Protein 4KL0 (pdb70)

Organism: Xanthomonas oryzae pv. oryzae (strain KACC10331 / KXO85) (NCBI:txid291331)

Foldseek 3Di:
DADVVLVVLVVVLLVLADPAAFEEEEEEAPALFLQVLLQLLLVLLCVVSGNHQDAEYEYDFAPLVLLLQRQQLVQLSCVLLVVNRYAYEYADDADADPVSNVSSSRGHPLSNVSGHDSVSHHHPQCPVVLVCLVPDPAAHEYEYEAAQRRVLVSCVVNVVSNLPRHAAYFYAFAWDPDDLTAGDCPTHRCVSHVVSRRSNSVSCQVSLHAYEYEYQQQQQLQFAALVLLCLLPVVPRSSSVSSSVRNLVVLQVVVVCQVVVNPPPDHPVNSCVRFQVDHSVVVSVRGGGHGNRRNVSVLCRGVSSVVVFFDWDWDDPVPGRTYTYHHNVGRPPSVSVNSNSSSSSNVSRD

Solvent-accessible surface area: 14792 Å² total; per-residue (Å²): 160,37,61,114,81,10,29,48,6,7,151,59,0,88,144,82,117,58,183,102,62,40,27,2,0,3,2,0,1,0,0,24,34,10,9,0,0,0,0,0,0,0,2,38,12,0,49,68,9,20,4,1,112,6,10,3,0,3,0,1,0,1,84,34,92,32,5,13,33,0,0,12,0,0,25,0,0,0,68,89,3,71,8,88,128,4,60,1,1,60,2,87,101,18,89,62,83,102,112,43,46,207,74,8,58,98,46,32,88,52,0,39,90,15,96,16,66,89,150,40,13,75,91,77,10,10,114,19,1,5,114,72,0,60,105,12,116,108,110,0,3,1,3,0,1,0,1,0,9,3,0,15,13,0,2,81,95,2,12,91,49,0,126,116,60,4,37,27,0,2,0,21,4,8,27,32,102,62,125,88,4,58,1,20,66,186,22,88,7,0,39,3,10,33,120,12,0,87,30,0,0,118,104,0,12,99,11,43,3,50,2,54,0,0,12,109,66,0,0,103,76,0,6,2,55,14,62,8,0,57,6,7,8,163,134,38,29,59,0,0,70,9,0,52,49,1,19,60,65,45,4,89,42,44,5,83,11,8,77,62,127,134,54,128,81,46,77,65,62,61,0,65,162,44,28,55,142,89,71,7,110,43,0,20,99,74,5,69,82,3,39,0,58,7,0,0,0,4,0,0,12,3,66,9,0,4,191,17,0,13,125,31,46,87,63,52,156,174,88,26,22,51,0,44,42,0,2,111,60,18,0,55,137,31,101,57,0,66,45,0,0,15,0,0,0,35,20,3,18,148

InterPro domains:
  IPR001910 Inosine/uridine-preferring nucleoside hydrolase domain [PF01156] (138-363)
  IPR036452 Ribonucleoside hydrolase-like [G3DSA:3.90.245.10] (107-485)
  IPR036452 Ribonucleoside hydrolase-like [SSF53590] (135-384)

Radius of gyration: 19.19 Å; Cα contacts (8 Å, |Δi|>4): 696; chains: 1; bounding box: 53×48×49 Å

Sequence (350 aa):
VLTPTEAAVLRELRLHRPQLPLDTLLFTDPNKDPDDVVTYTIAKQLQADGFLRLTDVVVTLGDADMRSQRAQLAKGVFDRLALPDVRVARGQDYPMTSTQAREHSKFLAEGAALRAAPDAVHTDGVRAMCERLATSPHKLGMVVIAGMTDASALLAEAGDLVREKVASITIMGGIDPARLVQPDTRAYNNATDIHAARALYRRAQQLGIPLRILTKEAAYKAAVPPAFYEGIARNGHPVGEYLRDVQKNALKGLWEGIQANLIPGLDTAWFFRTFVALSFDAIWPQVTKLNLYDPLTLLAALPGTARLLFQPTPMHREGASPVEHVGHAEVVRPEKARLLLSALAKAALV

CATH classification: 3.90.245.10

B-factor: mean 22.16, std 7.37, range [7.88, 57.73]

Secondary structure (DSSP, 8-state):
---HHHHHHHHHHHTT--SSPEEEEEEE--SSSSHHHHHHHHHHHHHHTTSEEEEEEEE-SSSHHHHHHHHHHHHHHHHHTT-TT-EEEE-------HHHHHHHT---GGGGGGPPPGGGSBSSTTHHHHHHHHH-SS-EEEEE-S--HHHHHHHHHTHHHHHHHEEEEEEE--B-S-----B-TTSHHHHHTHHHHHHHHHHHHHTT--EEEE-HHHHHHTPBPHHHHHHHHTT--HHHHHHHHHHHHHHHHHHHHHHTT-STT--HHHHHHHH----HHHHGGG---B--HHHHHHHHHSHHHHHHHB-PEE-S-TTSS-EEEESTTTB--HHHHHHHHHHHHHHHT-

Nearest PDB structures (foldseek):
  4kl0-assembly1_A  TM=1.003E+00  e=5.232E-71  Xanthomonas oryzae pv. oryzae KACC 10331
  4p5f-assembly1_A  TM=9.957E-01  e=2.879E-66  Xanthomonas oryzae pv. oryzae KACC 10331
  4p5f-assembly2_B  TM=9.343E-01  e=3.716E-61  Xanthomonas oryzae pv. oryzae KACC 10331
  7jlu-assembly1_B  TM=9.767E-01  e=3.132E-57  Xanthomonas euvesicatoria
  4i73-assembly2_B  TM=6.168E-01  e=1.979E-11  Trypanosoma brucei brucei TREU927

Structure (mmCIF, N/CA/C/O backbone):
data_4KL0
#
_entry.id   4KL0
#
_cell.length_a   47.832
_cell.length_b   70.528
_cell.length_c   49.083
_cell.angle_alpha   90.00
_cell.angle_beta   99.89
_cell.angle_gamma   90.00
#
_symmetry.space_group_name_H-M   'P 1 21 1'
#
loop_
_entity.id
_entity.type
_entity.pdbx_description
1 polymer 'Putative uncharacterized protein'
2 non-polymer 'CALCIUM ION'
3 water water
#
loop_
_atom_site.group_PDB
_atom_site.id
_atom_site.type_symbol
_atom_site.label_atom_id
_atom_site.label_alt_id
_atom_site.label_comp_id
_atom_site.label_asym_id
_atom_site.label_entity_id
_atom_site.label_seq_id
_atom_site.pdbx_PDB_ins_code
_atom_site.Cartn_x
_atom_site.Cartn_y
_atom_site.Cartn_z
_atom_site.occupancy
_atom_site.B_iso_or_equiv
_atom_site.auth_seq_id
_atom_site.auth_comp_id
_atom_site.auth_asym_id
_atom_site.auth_atom_id
_atom_site.pdbx_PDB_model_num
ATOM 1 N N . VAL A 1 7 ? -6.073 28.923 20.048 1.00 37.42 88 VAL A N 1
ATOM 2 C CA . VAL A 1 7 ? -6.841 30.138 19.770 1.00 36.72 88 VAL A CA 1
ATOM 3 C C . VAL A 1 7 ? -6.727 31.107 20.937 1.00 29.90 88 VAL A C 1
ATOM 4 O O . VAL A 1 7 ? -6.616 30.725 22.129 1.00 32.61 88 VAL A O 1
ATOM 8 N N . LEU A 1 8 ? -6.763 32.370 20.543 1.00 29.35 89 LEU A N 1
ATOM 9 C CA . LEU A 1 8 ? -6.651 33.533 21.378 1.00 27.49 89 LEU A CA 1
ATOM 10 C C . LEU A 1 8 ? -7.948 34.317 21.255 1.00 30.08 89 LEU A C 1
ATOM 11 O O . LEU A 1 8 ? -8.643 34.203 20.234 1.00 30.26 89 LEU A O 1
ATOM 16 N N . THR A 1 9 ? -8.236 35.136 22.258 1.00 26.20 90 THR A N 1
ATOM 17 C CA . THR A 1 9 ? -9.357 36.062 22.212 1.00 28.62 90 THR A CA 1
ATOM 18 C C . THR A 1 9 ? -8.960 37.242 21.356 1.00 26.40 90 THR A C 1
ATOM 19 O O . THR A 1 9 ? -7.773 37.487 21.153 1.00 24.97 90 THR A O 1
ATOM 23 N N . PRO A 1 10 ? -9.954 38.021 20.878 1.00 25.18 91 PRO A N 1
ATOM 24 C CA . PRO A 1 10 ? -9.557 39.204 20.104 1.00 29.61 91 PRO A CA 1
ATOM 25 C C . PRO A 1 10 ? -8.493 40.053 20.746 1.00 25.65 91 PRO A C 1
ATOM 26 O O . PRO A 1 10 ? -7.530 40.371 20.053 1.00 26.85 91 PRO A O 1
ATOM 30 N N . THR A 1 11 ? -8.642 40.441 22.014 1.00 26.00 92 THR A N 1
ATOM 31 C CA . THR A 1 11 ? -7.625 41.290 22.618 1.00 24.61 92 THR A CA 1
ATOM 32 C C . THR A 1 11 ? -6.273 40.550 22.841 1.00 26.41 92 THR A C 1
ATOM 33 O O . THR A 1 11 ? -5.223 41.169 22.849 1.00 22.93 92 THR A O 1
ATOM 37 N N . GLU A 1 12 ? -6.306 39.238 23.051 1.00 23.81 93 GLU A N 1
ATOM 38 C CA . GLU A 1 12 ? -5.041 38.486 23.183 1.00 22.56 93 GLU A CA 1
ATOM 39 C C . GLU A 1 12 ? -4.342 38.444 21.821 1.00 22.87 93 GLU A C 1
ATOM 40 O O . GLU A 1 12 ? -3.142 38.670 21.714 1.00 21.81 93 GLU A O 1
ATOM 46 N N . ALA A 1 13 ? -5.116 38.167 20.781 1.00 24.18 94 ALA A N 1
ATOM 47 C CA . ALA A 1 13 ? -4.552 38.039 19.447 1.00 25.23 94 ALA A CA 1
ATOM 48 C C . ALA A 1 13 ? -3.931 39.387 19.060 1.00 25.27 94 ALA A C 1
ATOM 49 O O . ALA A 1 13 ? -2.841 39.429 18.488 1.00 23.13 94 ALA A O 1
ATOM 51 N N . ALA A 1 14 ? -4.592 40.498 19.407 1.00 27.12 95 ALA A N 1
ATOM 52 C CA . ALA A 1 14 ? -4.030 41.830 19.128 1.00 25.19 95 ALA A CA 1
ATOM 53 C C . ALA A 1 14 ? -2.734 42.170 19.847 1.00 25.46 95 ALA A C 1
ATOM 54 O O . ALA A 1 14 ? -1.849 42.862 19.315 1.00 22.87 95 ALA A O 1
ATOM 56 N N . VAL A 1 15 ? -2.594 41.709 21.087 1.00 22.79 96 VAL A N 1
ATOM 57 C CA . VAL A 1 15 ? -1.384 42.061 21.788 1.00 20.59 96 VAL A CA 1
ATOM 58 C C . VAL A 1 15 ? -0.197 41.255 21.234 1.00 19.98 96 VAL A C 1
ATOM 59 O O . VAL A 1 15 ? 0.902 41.739 21.204 1.00 20.26 96 VAL A O 1
ATOM 63 N N . LEU A 1 16 ? -0.474 40.056 20.733 1.00 20.21 97 LEU A N 1
ATOM 64 C CA . LEU A 1 16 ? 0.581 39.226 20.186 1.00 23.49 97 LEU A CA 1
ATOM 65 C C . LEU A 1 16 ? 0.980 39.739 18.792 1.00 22.42 97 LEU A C 1
ATOM 66 O O . LEU A 1 16 ? 2.166 39.780 18.455 1.00 19.98 97 LEU A O 1
ATOM 71 N N . ARG A 1 17 ? 0.008 40.187 18.011 1.00 23.19 98 ARG A N 1
ATOM 72 C CA . ARG A 1 17 ? 0.331 40.887 16.756 1.00 24.54 98 ARG A CA 1
ATOM 73 C C . ARG A 1 17 ? 1.233 42.102 16.999 1.00 23.53 98 ARG A C 1
ATOM 74 O O . ARG A 1 17 ? 2.233 42.344 16.284 1.00 26.18 98 ARG A O 1
ATOM 82 N N . GLU A 1 18 ? 0.896 42.881 18.015 1.00 23.38 99 GLU A N 1
ATOM 83 C CA . GLU A 1 18 ? 1.689 44.043 18.373 1.00 24.14 99 GLU A CA 1
ATOM 84 C C . GLU A 1 18 ? 3.116 43.697 18.795 1.00 25.61 99 GLU A C 1
ATOM 85 O O . GLU A 1 18 ? 4.089 44.362 18.418 1.00 24.01 99 GLU A O 1
ATOM 91 N N . LEU A 1 19 ? 3.273 42.660 19.615 1.00 23.46 100 LEU A N 1
ATOM 92 C CA . LEU A 1 19 ? 4.621 42.268 19.988 1.00 22.91 100 LEU A CA 1
ATOM 93 C C . LEU A 1 19 ? 5.403 41.852 18.739 1.00 23.39 100 LEU A C 1
ATOM 94 O O . LEU A 1 19 ? 6.606 42.131 18.617 1.00 22.55 100 LEU A O 1
ATOM 99 N N . ARG A 1 20 ? 4.710 41.193 17.818 1.00 21.19 101 ARG A N 1
ATOM 100 C CA . ARG A 1 20 ? 5.377 40.651 16.641 1.00 22.00 101 ARG A CA 1
ATOM 101 C C . ARG A 1 20 ? 5.964 41.740 15.725 1.00 27.02 101 ARG A C 1
ATOM 102 O O . ARG A 1 20 ? 6.843 41.460 14.915 1.00 28.31 101 ARG A O 1
ATOM 110 N N . LEU A 1 21 ? 5.513 42.984 15.854 1.00 25.43 102 LEU A N 1
ATOM 111 C CA . LEU A 1 21 ? 6.139 44.062 15.085 1.00 28.83 102 LEU A CA 1
ATOM 112 C C . LEU A 1 21 ? 7.578 44.341 15.521 1.00 30.84 102 LEU A C 1
ATOM 113 O O . LEU A 1 21 ? 8.335 45.026 14.793 1.00 31.35 102 LEU A O 1
ATOM 118 N N . HIS A 1 22 ? 7.970 43.813 16.692 1.00 26.06 103 HIS A N 1
ATOM 119 C CA . HIS A 1 22 ? 9.213 44.196 17.306 1.00 25.95 103 HIS A CA 1
ATOM 120 C C . HIS A 1 22 ? 10.177 43.030 17.346 1.00 24.94 103 HIS A C 1
ATOM 121 O O . HIS A 1 22 ? 11.080 43.025 18.206 1.00 26.62 103 HIS A O 1
ATOM 128 N N . ARG A 1 23 ? 9.993 42.037 16.470 1.00 23.08 104 ARG A N 1
ATOM 129 C CA . ARG A 1 23 ? 10.900 40.884 16.422 1.00 21.62 104 ARG A CA 1
ATOM 130 C C . ARG A 1 23 ? 12.271 41.406 16.120 1.00 22.58 104 ARG A C 1
ATOM 131 O O . ARG A 1 23 ? 12.415 42.309 15.277 1.00 22.46 104 ARG A O 1
ATOM 139 N N . PRO A 1 24 ? 13.292 40.857 16.784 1.00 22.65 105 PRO A N 1
ATOM 140 C CA . PRO A 1 24 ? 14.687 41.193 16.464 1.00 22.56 105 PRO A CA 1
ATOM 141 C C . PRO A 1 24 ? 15.132 40.548 15.135 1.00 23.48 105 PRO A C 1
ATOM 142 O O . PRO A 1 24 ? 14.457 39.658 14.600 1.00 20.55 105 PRO A O 1
ATOM 146 N N . GLN A 1 25 ? 16.258 40.986 14.587 1.00 28.50 106 GLN A N 1
ATOM 147 C CA . GLN A 1 25 ? 16.776 40.371 13.366 1.00 27.13 106 GLN A CA 1
ATOM 148 C C . GLN A 1 25 ? 17.203 38.936 13.577 1.00 27.65 106 GLN A C 1
ATOM 149 O O . GLN A 1 25 ? 17.096 38.094 12.695 1.00 26.51 106 GLN A O 1
ATOM 155 N N . LEU A 1 26 ? 17.735 38.661 14.758 1.00 23.65 107 LEU A N 1
ATOM 156 C CA . LEU A 1 26 ? 18.149 37.321 15.060 1.00 25.91 107 LEU A CA 1
ATOM 157 C C . LEU A 1 26 ? 17.569 36.995 16.434 1.00 24.93 107 LEU A C 1
ATOM 158 O O . LEU A 1 26 ? 17.584 37.887 17.316 1.00 21.18 107 LEU A O 1
ATOM 163 N N . PRO A 1 27 ? 17.128 35.729 16.641 1.00 22.71 108 PRO A N 1
ATOM 164 C CA . PRO A 1 27 ? 16.701 35.419 18.026 1.00 19.09 108 PRO A CA 1
ATOM 165 C C . PRO A 1 27 ? 17.890 35.508 18.955 1.00 23.16 108 PRO A C 1
ATOM 166 O O . PRO A 1 27 ? 19.017 35.183 18.589 1.00 22.27 108 PRO A O 1
ATOM 170 N N . LEU A 1 28 ? 17.618 35.935 20.177 1.00 20.15 109 LEU A N 1
ATOM 171 C CA . LEU A 1 28 ? 18.655 36.037 21.196 1.00 21.10 109 LEU A CA 1
ATOM 172 C C . LEU A 1 28 ? 18.917 34.662 21.817 1.00 19.69 109 LEU A C 1
ATOM 173 O O . LEU A 1 28 ? 18.034 34.116 22.481 1.00 17.49 109 LEU A O 1
ATOM 178 N N . ASP A 1 29 ? 20.117 34.100 21.682 1.00 19.99 110 ASP A N 1
ATOM 179 C CA . ASP A 1 29 ? 20.395 32.827 22.354 1.00 18.92 110 ASP A CA 1
ATOM 180 C C . ASP A 1 29 ? 20.394 33.065 23.861 1.00 21.38 110 ASP A C 1
ATOM 181 O O . ASP A 1 29 ? 20.967 34.073 24.324 1.00 19.91 110 ASP A O 1
ATOM 186 N N . THR A 1 30 ? 19.762 32.146 24.610 1.00 17.77 111 THR A N 1
ATOM 187 C CA . THR A 1 30 ? 19.448 32.398 26.031 1.00 16.88 111 THR A CA 1
ATOM 188 C C . THR A 1 30 ? 19.899 31.264 26.911 1.00 16.87 111 THR A C 1
ATOM 189 O O . THR A 1 30 ? 19.647 30.098 26.596 1.00 16.77 111 THR A O 1
ATOM 193 N N . LEU A 1 31 ? 20.575 31.613 28.017 1.00 14.65 112 LEU A N 1
ATOM 194 C CA . LEU A 1 31 ? 21.012 30.661 29.060 1.00 12.65 112 LEU A CA 1
ATOM 195 C C . LEU A 1 31 ? 20.110 30.915 30.289 1.00 15.31 112 LEU A C 1
ATOM 196 O O . LEU A 1 31 ? 20.003 32.092 30.768 1.00 15.04 112 LEU A O 1
ATOM 201 N N . LEU A 1 32 ? 19.442 29.857 30.751 1.00 13.33 113 LEU A N 1
ATOM 202 C CA . LEU A 1 32 ? 18.440 29.973 31.829 1.00 10.92 113 LEU A CA 1
ATOM 203 C C . LEU A 1 32 ? 18.895 29.169 33.044 1.00 13.77 113 LEU A C 1
ATOM 204 O O . LEU A 1 32 ? 19.333 28.014 32.940 1.00 13.60 113 LEU A O 1
ATOM 209 N N . PHE A 1 33 ? 18.748 29.781 34.231 1.00 11.67 114 PHE A N 1
ATOM 210 C CA . PHE A 1 33 ? 19.105 29.166 35.509 1.00 9.33 114 PHE A CA 1
ATOM 211 C C . PHE A 1 33 ? 17.832 29.108 36.344 1.00 10.76 114 PHE A C 1
ATOM 212 O O . PHE A 1 33 ? 17.190 30.139 36.544 1.00 10.79 114 PHE A O 1
ATOM 220 N N . THR A 1 34 ? 17.388 27.906 36.730 1.00 10.26 115 THR A N 1
ATOM 221 C CA . THR A 1 34 ? 15.977 27.710 37.129 1.00 10.43 115 THR A CA 1
ATOM 222 C C . THR A 1 34 ? 15.799 26.574 38.135 1.00 11.99 115 THR A C 1
ATOM 223 O O . THR A 1 34 ? 16.701 25.746 38.310 1.00 13.14 115 THR A O 1
ATOM 227 N N . ASP A 1 35 ? 14.697 26.603 38.896 1.00 10.71 116 ASP A N 1
ATOM 228 C CA . ASP A 1 35 ? 14.454 25.645 39.998 1.00 11.47 116 ASP A CA 1
ATOM 229 C C . ASP A 1 35 ? 12.992 25.202 39.956 1.00 12.72 116 ASP A C 1
ATOM 230 O O . ASP A 1 35 ? 12.224 25.498 40.854 1.00 13.21 116 ASP A O 1
ATOM 235 N N . PRO A 1 36 ? 12.635 24.455 38.922 1.00 10.01 117 PRO A N 1
ATOM 236 C CA . PRO A 1 36 ? 11.185 24.184 38.707 1.00 10.21 117 PRO A CA 1
ATOM 237 C C . PRO A 1 36 ? 10.580 23.168 39.700 1.00 11.25 117 PRO A C 1
ATOM 238 O O . PRO A 1 36 ? 11.270 22.361 40.384 1.00 13.20 117 PRO A O 1
ATOM 242 N N . ASN A 1 37 ? 9.254 23.223 39.726 1.00 12.02 118 ASN A N 1
ATOM 243 C CA . ASN A 1 37 ? 8.411 22.268 40.488 1.00 10.88 118 ASN A CA 1
ATOM 244 C C . ASN A 1 37 ? 8.434 22.437 42.004 1.00 14.24 118 ASN A C 1
ATOM 245 O O . ASN A 1 37 ? 8.139 21.493 42.734 1.00 14.25 118 ASN A O 1
ATOM 250 N N . LYS A 1 38 ? 8.779 23.622 42.495 1.00 13.47 119 LYS A N 1
ATOM 251 C CA . LYS A 1 38 ? 8.378 23.941 43.874 1.00 14.62 119 LYS A CA 1
ATOM 252 C C . LYS A 1 38 ? 7.250 24.971 43.874 1.00 17.73 119 LYS A C 1
ATOM 253 O O . LYS A 1 38 ? 6.613 25.233 44.906 1.00 21.44 119 LYS A O 1
ATOM 259 N N . ASP A 1 39 ? 6.962 25.505 42.695 1.00 16.56 120 ASP A N 1
ATOM 260 C CA . ASP A 1 39 ? 5.824 26.419 42.487 1.00 17.82 120 ASP A CA 1
ATOM 261 C C . ASP A 1 39 ? 5.558 26.438 40.970 1.00 14.69 120 ASP A C 1
ATOM 262 O O . ASP A 1 39 ? 6.271 25.774 40.233 1.00 16.84 120 ASP A O 1
ATOM 267 N N . PRO A 1 40 ? 4.552 27.179 40.468 1.00 12.11 121 PRO A N 1
ATOM 268 C CA . PRO A 1 40 ? 4.333 27.146 39.019 1.00 13.73 121 PRO A CA 1
ATOM 269 C C . PRO A 1 40 ? 5.258 27.974 38.172 1.00 14.12 121 PRO A C 1
ATOM 270 O O . PRO A 1 40 ? 5.312 27.753 36.956 1.00 12.70 121 PRO A O 1
ATOM 274 N N . ASP A 1 41 ? 5.979 28.905 38.783 1.00 14.00 122 ASP A N 1
ATOM 275 C CA . ASP A 1 41 ? 6.611 30.025 38.052 1.00 15.22 122 ASP A CA 1
ATOM 276 C C . ASP A 1 41 ? 7.571 29.608 36.960 1.00 12.22 122 ASP A C 1
ATOM 277 O O . ASP A 1 41 ? 7.541 30.159 35.856 1.00 12.33 122 ASP A O 1
ATOM 282 N N . ASP A 1 42 ? 8.502 28.700 37.278 1.00 12.34 123 ASP A N 1
ATOM 283 C CA . ASP A 1 42 ? 9.507 28.361 36.283 1.00 10.89 123 ASP A CA 1
ATOM 284 C C . ASP A 1 42 ? 8.873 27.718 35.077 1.00 10.21 123 ASP A C 1
ATOM 285 O O . ASP A 1 42 ? 9.295 27.981 33.935 1.00 11.24 123 ASP A O 1
ATOM 290 N N . VAL A 1 43 ? 7.886 26.840 35.315 1.00 11.21 124 VAL A N 1
ATOM 291 C CA . VAL A 1 43 ? 7.268 26.158 34.174 1.00 10.84 124 VAL A CA 1
ATOM 292 C C . VAL A 1 43 ? 6.394 27.078 33.336 1.00 12.44 124 VAL A C 1
ATOM 293 O O . VAL A 1 43 ? 6.365 26.916 32.112 1.00 11.97 124 VAL A O 1
ATOM 297 N N . VAL A 1 44 ? 5.750 28.083 33.954 1.00 10.57 125 VAL A N 1
ATOM 298 C CA . VAL A 1 44 ? 5.096 29.112 33.149 1.00 11.55 125 VAL A CA 1
ATOM 299 C C . VAL A 1 44 ? 6.141 29.826 32.284 1.00 10.77 125 VAL A C 1
ATOM 300 O O . VAL A 1 44 ? 5.883 30.114 31.088 1.00 10.86 125 VAL A O 1
ATOM 304 N N . THR A 1 45 ? 7.343 30.043 32.844 1.00 10.82 126 THR A N 1
ATOM 305 C CA . THR A 1 45 ? 8.388 30.713 32.065 1.00 10.09 126 THR A CA 1
ATOM 306 C C . THR A 1 45 ? 8.804 29.847 30.873 1.00 10.99 126 THR A C 1
ATOM 307 O O . THR A 1 45 ? 9.031 30.375 29.768 1.00 11.49 126 THR A O 1
ATOM 311 N N . TYR A 1 46 ? 8.936 28.522 31.056 1.00 11.05 127 TYR A N 1
ATOM 312 C CA . TYR A 1 46 ? 9.332 27.654 29.952 1.00 11.37 127 TYR A CA 1
ATOM 313 C C . TYR A 1 46 ? 8.248 27.737 28.869 1.00 11.94 127 TYR A C 1
ATOM 314 O O . TYR A 1 46 ? 8.542 27.739 27.648 1.00 11.75 127 TYR A O 1
ATOM 323 N N . THR A 1 47 ? 6.976 27.782 29.328 1.00 10.99 128 THR A N 1
ATOM 324 C CA . THR A 1 47 ? 5.823 27.831 28.396 1.00 11.81 128 THR A CA 1
ATOM 325 C C . THR A 1 47 ? 5.807 29.122 27.563 1.00 12.64 128 THR A C 1
ATOM 326 O O . THR A 1 47 ? 5.738 29.058 26.333 1.00 12.44 128 THR A O 1
ATOM 330 N N . ILE A 1 48 ? 5.910 30.283 28.216 1.00 11.74 129 ILE A N 1
ATOM 331 C CA . ILE A 1 48 ? 6.043 31.477 27.387 1.00 13.70 129 ILE A CA 1
ATOM 332 C C . ILE A 1 48 ? 7.309 31.541 26.554 1.00 13.08 129 ILE A C 1
ATOM 333 O O . ILE A 1 48 ? 7.271 32.122 25.476 1.00 14.55 129 ILE A O 1
ATOM 338 N N . ALA A 1 49 ? 8.414 30.944 27.017 1.00 11.38 130 ALA A N 1
ATOM 339 C CA 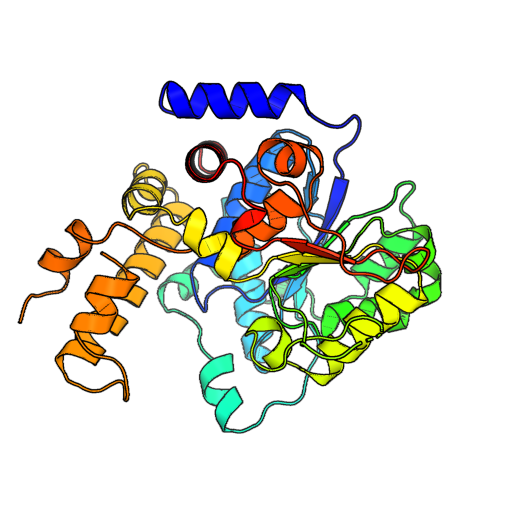. ALA A 1 49 ? 9.632 30.883 26.200 1.00 12.67 130 ALA A CA 1
ATOM 340 C C . ALA A 1 49 ? 9.381 30.096 24.922 1.00 13.47 130 ALA A C 1
ATOM 341 O O . ALA A 1 49 ? 9.965 30.434 23.891 1.00 14.12 130 ALA A O 1
ATOM 343 N N . LYS A 1 50 ? 8.568 29.043 24.977 1.00 12.75 131 LYS A N 1
ATOM 344 C CA . LYS A 1 50 ? 8.268 28.306 23.742 1.00 14.83 131 LYS A CA 1
ATOM 345 C C . LYS A 1 50 ? 7.693 29.212 22.679 1.00 15.98 131 LYS A C 1
ATOM 346 O O . LYS A 1 50 ? 8.144 29.145 21.523 1.00 15.94 131 LYS A O 1
ATOM 352 N N . GLN A 1 51 ? 6.748 30.082 23.049 1.00 14.86 132 GLN A N 1
ATOM 353 C CA . GLN A 1 51 ? 6.142 30.957 22.062 1.00 14.53 132 GLN A CA 1
ATOM 354 C C . GLN A 1 51 ? 7.133 32.028 21.629 1.00 16.48 132 GLN A C 1
ATOM 355 O O . GLN A 1 51 ? 7.188 32.414 20.456 1.00 17.83 132 GLN A O 1
ATOM 361 N N . LEU A 1 52 ? 7.916 32.549 22.570 1.00 13.41 133 LEU A N 1
ATOM 362 C CA . LEU A 1 52 ? 8.900 33.538 22.195 1.00 14.07 133 LEU A CA 1
ATOM 363 C C . LEU A 1 52 ? 9.937 32.949 21.247 1.00 15.88 133 LEU A C 1
ATOM 364 O O . LEU A 1 52 ? 10.443 33.667 20.383 1.00 17.89 133 LEU A O 1
ATOM 369 N N . GLN A 1 53 ? 10.283 31.674 21.411 1.00 15.40 134 GLN A N 1
ATOM 370 C CA . GLN A 1 53 ? 11.198 31.013 20.480 1.00 16.07 134 GLN A CA 1
ATOM 371 C C . GLN A 1 53 ? 10.507 30.808 19.144 1.00 17.18 134 GLN A C 1
ATOM 372 O O . GLN A 1 53 ? 11.095 31.106 18.077 1.00 19.07 134 GLN A O 1
ATOM 378 N N . ALA A 1 54 ? 9.290 30.287 19.165 1.00 14.03 135 ALA A N 1
ATOM 379 C CA . ALA A 1 54 ? 8.558 30.094 17.902 1.00 16.28 135 ALA A CA 1
ATOM 380 C C . ALA A 1 54 ? 8.456 31.395 17.113 1.00 19.67 135 ALA A C 1
ATOM 381 O O . ALA A 1 54 ? 8.494 31.385 15.868 1.00 19.60 135 ALA A O 1
ATOM 383 N N . ASP A 1 55 ? 8.347 32.519 17.802 1.00 16.44 136 ASP A N 1
ATOM 384 C CA . ASP A 1 55 ? 8.263 33.826 17.137 1.00 16.06 136 ASP A CA 1
ATOM 385 C C . ASP A 1 55 ? 9.596 34.558 16.878 1.00 18.27 136 ASP A C 1
ATOM 386 O O . ASP A 1 55 ? 9.575 35.695 16.377 1.00 20.57 136 ASP A O 1
ATOM 391 N N . GLY A 1 56 ? 10.711 33.936 17.214 1.00 17.19 137 GLY A N 1
ATOM 392 C CA . GLY A 1 56 ? 12.007 34.471 16.827 1.00 16.01 137 GLY A CA 1
ATOM 393 C C . GLY A 1 56 ? 12.605 35.513 17.756 1.00 20.57 137 GLY A C 1
ATOM 394 O O . GLY A 1 56 ? 13.532 36.247 17.357 1.00 19.89 137 GLY A O 1
ATOM 395 N N . PHE A 1 57 ? 12.122 35.568 19.003 1.00 17.98 138 PHE A N 1
ATOM 396 C CA . PHE A 1 57 ? 12.715 36.502 19.973 1.00 17.08 138 PHE A CA 1
ATOM 397 C C . PHE A 1 57 ? 13.926 35.928 20.674 1.00 16.84 138 PHE A C 1
ATOM 398 O O . PHE A 1 57 ? 14.864 36.649 21.015 1.00 17.24 138 PHE A O 1
ATOM 406 N N . LEU A 1 58 ? 13.890 34.625 20.921 1.00 15.96 139 LEU A N 1
ATOM 407 C CA . LEU A 1 58 ? 14.955 33.984 21.661 1.00 15.58 139 LEU A CA 1
ATOM 408 C C . LEU A 1 58 ? 15.124 32.569 21.172 1.00 16.50 139 LEU A C 1
ATOM 409 O O . LEU A 1 58 ? 14.251 32.022 20.462 1.00 17.13 139 LEU A O 1
ATOM 414 N N . ARG A 1 59 ? 16.236 31.973 21.558 1.00 17.11 140 ARG A N 1
ATOM 415 C CA . ARG A 1 59 ? 16.395 30.542 21.347 1.00 15.99 140 ARG A CA 1
ATOM 416 C C . ARG A 1 59 ? 17.003 29.983 22.624 1.00 18.85 140 ARG A C 1
ATOM 417 O O . ARG A 1 59 ? 18.080 30.455 23.084 1.00 17.66 140 ARG A O 1
ATOM 425 N N . LEU A 1 60 ? 16.248 29.079 23.263 1.00 15.64 141 LEU A N 1
ATOM 426 C CA . LEU A 1 60 ? 16.637 28.604 24.622 1.00 17.03 141 LEU A CA 1
ATOM 427 C C . LEU A 1 60 ? 17.596 27.452 24.422 1.00 17.34 141 LEU A C 1
ATOM 428 O O . LEU A 1 60 ? 17.162 26.318 24.123 1.00 19.39 141 LEU A O 1
ATOM 433 N N . THR A 1 61 ? 18.898 27.711 24.600 1.00 15.05 142 THR A N 1
ATOM 434 C CA . THR A 1 61 ? 19.860 26.691 24.208 1.00 19.72 142 THR A CA 1
ATOM 435 C C . THR A 1 61 ? 20.269 25.775 25.370 1.00 19.65 142 THR A C 1
ATOM 436 O O . THR A 1 61 ? 20.472 24.548 25.186 1.00 19.18 142 THR A O 1
ATOM 440 N N . ASP A 1 62 ? 20.332 26.341 26.586 1.00 15.54 143 ASP A N 1
ATOM 441 C CA . ASP A 1 62 ? 20.879 25.617 27.721 1.00 13.66 143 ASP A CA 1
ATOM 442 C C . ASP A 1 62 ? 20.126 26.038 28.966 1.00 14.28 143 ASP A C 1
ATOM 443 O O . ASP A 1 62 ? 19.821 27.211 29.140 1.00 15.66 143 ASP A O 1
ATOM 448 N N . VAL A 1 63 ? 19.834 25.072 29.786 1.00 13.51 144 VAL A N 1
ATOM 449 C CA . VAL A 1 63 ? 19.179 25.331 31.062 1.00 13.89 144 VAL A CA 1
ATOM 450 C C . VAL A 1 63 ? 19.931 24.580 32.154 1.00 16.16 144 VAL A C 1
ATOM 451 O O . VAL A 1 63 ? 20.189 23.370 32.038 1.00 16.22 144 VAL A O 1
ATOM 455 N N . VAL A 1 64 ? 20.323 25.267 33.217 1.00 12.23 145 VAL A N 1
ATOM 456 C CA . VAL A 1 64 ? 20.996 24.591 34.320 1.00 13.21 145 VAL A CA 1
ATOM 457 C C . VAL A 1 64 ? 20.098 24.734 35.565 1.00 14.77 145 VAL A C 1
ATOM 458 O O . VAL A 1 64 ? 19.593 25.798 35.862 1.00 14.94 145 VAL A O 1
ATOM 462 N N . VAL A 1 65 ? 19.863 23.630 36.242 1.00 12.42 146 VAL A N 1
ATOM 463 C CA . VAL A 1 65 ? 18.792 23.546 37.269 1.00 11.60 146 VAL A CA 1
ATOM 464 C C . VAL A 1 65 ? 19.412 23.456 38.668 1.00 14.01 146 VAL A C 1
ATOM 465 O O . VAL A 1 65 ? 20.352 22.648 38.930 1.00 14.98 146 VAL A O 1
ATOM 469 N N . THR A 1 66 ? 18.846 24.214 39.613 1.00 12.24 147 THR A N 1
ATOM 470 C CA . THR A 1 66 ? 19.375 24.232 40.973 1.00 10.98 147 THR A CA 1
ATOM 471 C C . THR A 1 66 ? 18.237 23.953 41.962 1.00 10.78 147 THR A C 1
ATOM 472 O O . THR A 1 66 ? 17.152 23.579 41.529 1.00 12.55 147 THR A O 1
ATOM 476 N N . LEU A 1 67 ? 18.537 24.035 43.258 1.00 11.68 148 LEU A N 1
ATOM 477 C CA . LEU A 1 67 ? 17.663 23.940 44.440 1.00 10.86 148 LEU A CA 1
ATOM 478 C C . LEU A 1 67 ? 17.486 22.480 44.882 1.00 12.87 148 LEU A C 1
ATOM 479 O O . LEU A 1 67 ? 16.817 21.694 44.186 1.00 12.58 148 LEU A O 1
ATOM 484 N N . GLY A 1 68 ? 18.145 22.151 45.995 1.00 12.81 149 GLY A N 1
ATOM 485 C CA . GLY A 1 68 ? 18.143 20.820 46.577 1.00 13.14 149 GLY A CA 1
ATOM 486 C C . GLY A 1 68 ? 19.521 20.171 46.497 1.00 14.16 149 GLY A C 1
ATOM 487 O O . GLY A 1 68 ? 20.488 20.701 45.926 1.00 13.57 149 GLY A O 1
ATOM 488 N N . ASP A 1 69 ? 19.581 18.983 47.075 1.00 14.84 150 ASP A N 1
ATOM 489 C CA . ASP A 1 69 ? 20.801 18.165 46.937 1.00 16.05 150 ASP A CA 1
ATOM 490 C C . ASP A 1 69 ? 20.933 17.587 45.537 1.00 15.31 150 ASP A C 1
ATOM 491 O O . ASP A 1 69 ? 20.062 17.822 44.678 1.00 15.73 150 ASP A O 1
ATOM 496 N N . ALA A 1 70 ? 21.998 16.827 45.268 1.00 15.38 151 ALA A N 1
ATOM 497 C CA . ALA A 1 70 ? 22.244 16.419 43.894 1.00 16.93 151 ALA A CA 1
ATOM 498 C C . ALA A 1 70 ? 21.089 15.642 43.291 1.00 18.07 151 ALA A C 1
ATOM 499 O O . ALA A 1 70 ? 20.707 15.873 42.157 1.00 17.51 151 ALA A O 1
ATOM 501 N N . ASP A 1 71 ? 20.523 14.729 44.051 1.00 17.16 152 ASP A N 1
ATOM 502 C CA . ASP A 1 71 ? 19.436 13.940 43.454 1.00 15.30 152 ASP A CA 1
ATOM 503 C C . ASP A 1 71 ? 18.184 14.807 43.233 1.00 16.84 152 ASP A C 1
ATOM 504 O O . ASP A 1 71 ? 17.471 14.634 42.245 1.00 16.46 152 ASP A O 1
ATOM 509 N N . MET A 1 72 ? 17.931 15.740 44.135 1.00 13.43 153 MET A N 1
ATOM 510 C CA . MET A 1 72 ? 16.753 16.631 43.933 1.00 13.84 153 MET A CA 1
ATOM 511 C C . MET A 1 72 ? 16.946 17.458 42.676 1.00 14.28 153 MET A C 1
ATOM 512 O O . MET A 1 72 ? 15.975 17.659 41.884 1.00 12.98 153 MET A O 1
ATOM 517 N N . ARG A 1 73 ? 18.152 18.017 42.504 1.00 12.55 154 ARG A N 1
ATOM 518 C CA . ARG A 1 73 ? 18.415 18.822 41.307 1.00 13.01 154 ARG A CA 1
ATOM 519 C C . ARG A 1 73 ? 18.227 17.979 40.072 1.00 14.40 154 ARG A C 1
ATOM 520 O O . ARG A 1 73 ? 17.708 18.429 39.050 1.00 13.83 154 ARG A O 1
ATOM 528 N N . SER A 1 74 ? 18.564 16.701 40.153 1.00 14.24 155 SER A N 1
ATOM 529 C CA . SER A 1 74 ? 18.296 15.848 38.977 1.00 15.03 155 SER A CA 1
ATOM 530 C C . SER A 1 74 ? 16.815 15.635 38.720 1.00 15.35 155 SER A C 1
ATOM 531 O O . SER A 1 74 ? 16.375 15.661 37.565 1.00 14.60 155 SER A O 1
ATOM 534 N N . GLN A 1 75 ? 16.015 15.486 39.786 1.00 14.02 156 GLN A N 1
ATOM 535 C CA . GLN A 1 75 ? 14.568 15.335 39.608 1.00 12.48 156 GLN A CA 1
ATOM 536 C C . GLN A 1 75 ? 13.998 16.606 38.939 1.00 13.93 156 GLN A C 1
ATOM 537 O O . GLN A 1 75 ? 13.185 16.527 38.039 1.00 15.06 156 GLN A O 1
ATOM 543 N N . ARG A 1 76 ? 14.435 17.775 39.394 1.00 13.00 157 ARG A N 1
ATOM 544 C CA . ARG A 1 76 ? 13.978 19.016 38.792 1.00 13.11 157 ARG A CA 1
ATOM 545 C C . ARG A 1 76 ? 14.408 19.113 37.341 1.00 12.57 157 ARG A C 1
ATOM 546 O O . ARG A 1 76 ? 13.612 19.531 36.514 1.00 13.66 157 ARG A O 1
ATOM 554 N N . ALA A 1 77 ? 15.643 18.695 37.026 1.00 12.85 158 ALA A N 1
ATOM 555 C CA . ALA A 1 77 ? 16.133 18.773 35.670 1.00 13.26 158 ALA A CA 1
ATOM 556 C C . ALA A 1 77 ? 15.347 17.813 34.753 1.00 13.58 158 ALA A C 1
ATOM 557 O O . ALA A 1 77 ? 15.033 18.148 33.639 1.00 13.26 158 ALA A O 1
ATOM 559 N N . GLN A 1 78 ? 15.059 16.621 35.243 1.00 12.86 159 GLN A N 1
ATOM 560 C CA . GLN A 1 78 ? 14.238 15.679 34.517 1.00 15.89 159 GLN A CA 1
ATOM 561 C C . GLN A 1 78 ? 12.867 16.252 34.276 1.00 14.55 159 GLN A C 1
ATOM 562 O O . GLN A 1 78 ? 12.305 16.069 33.194 1.00 15.05 159 GLN A O 1
ATOM 568 N N . LEU A 1 79 ? 12.278 16.926 35.269 1.00 13.65 160 LEU A N 1
ATOM 569 C CA . LEU A 1 79 ? 11.006 17.584 35.000 1.00 14.60 160 LEU A CA 1
ATOM 570 C C . LEU A 1 79 ? 11.083 18.713 33.944 1.00 11.00 160 LEU A C 1
ATOM 571 O O . LEU A 1 79 ? 10.225 18.820 33.101 1.00 13.33 160 LEU A O 1
ATOM 576 N N . ALA A 1 80 ? 12.105 19.565 34.034 1.00 11.22 161 ALA A N 1
ATOM 577 C CA . ALA A 1 80 ? 12.270 20.597 33.048 1.00 13.05 161 ALA A CA 1
ATOM 578 C C . ALA A 1 80 ? 12.375 19.994 31.659 1.00 13.47 161 ALA A C 1
ATOM 579 O O . ALA A 1 80 ? 11.704 20.444 30.725 1.00 12.65 161 ALA A O 1
ATOM 581 N N . LYS A 1 81 ? 13.195 18.950 31.531 1.00 13.71 162 LYS A N 1
ATOM 582 C CA . LYS A 1 81 ? 13.381 18.367 30.216 1.00 14.46 162 LYS A CA 1
ATOM 583 C C . LYS A 1 81 ? 12.083 17.706 29.723 1.00 14.93 162 LYS A C 1
ATOM 584 O O . LYS A 1 81 ? 11.707 17.859 28.542 1.00 15.36 162 LYS A O 1
ATOM 590 N N . GLY A 1 82 ? 11.364 17.043 30.630 1.00 13.44 163 GLY A N 1
ATOM 591 C CA . GLY A 1 82 ? 10.016 16.564 30.317 1.00 16.13 163 GLY A CA 1
ATOM 592 C C . GLY A 1 82 ? 9.050 17.627 29.804 1.00 16.76 163 GLY A C 1
ATOM 593 O O . GLY A 1 82 ? 8.239 17.375 28.891 1.00 17.15 163 GLY A O 1
ATOM 594 N N . VAL A 1 83 ? 9.109 18.827 30.388 1.00 13.84 164 VAL A N 1
ATOM 595 C CA . VAL A 1 83 ? 8.273 19.918 29.938 1.00 12.41 164 VAL A CA 1
ATOM 596 C C . VAL A 1 83 ? 8.726 20.460 28.585 1.00 15.72 164 VAL A C 1
ATOM 597 O O . VAL A 1 83 ? 7.900 20.609 27.673 1.00 14.64 164 VAL A O 1
ATOM 601 N N . PHE A 1 84 ? 10.034 20.656 28.396 1.00 13.09 165 PHE A N 1
ATOM 602 C CA . PHE A 1 84 ? 10.516 21.073 27.065 1.00 13.85 165 PHE A CA 1
ATOM 603 C C . PHE A 1 84 ? 10.120 20.081 25.953 1.00 17.18 165 PHE A C 1
ATOM 604 O O . PHE A 1 84 ? 9.720 20.508 24.880 1.00 16.64 165 PHE A O 1
ATOM 612 N N . ASP A 1 85 ? 10.196 18.796 26.267 1.00 15.06 166 ASP A N 1
ATOM 613 C CA . ASP A 1 85 ? 9.783 17.751 25.308 1.00 16.53 166 ASP A CA 1
ATOM 614 C C . ASP A 1 85 ? 8.303 17.910 24.904 1.00 18.42 166 ASP A C 1
ATOM 615 O O . ASP A 1 85 ? 7.939 17.881 23.710 1.00 18.87 166 ASP A O 1
ATOM 620 N N . ARG A 1 86 ? 7.437 18.136 25.891 1.00 14.79 167 ARG A N 1
ATOM 621 C CA . ARG A 1 86 ? 5.970 18.316 25.663 1.00 16.13 167 ARG A CA 1
ATOM 622 C C . ARG A 1 86 ? 5.599 19.661 25.023 1.00 17.00 167 ARG A C 1
ATOM 623 O O . ARG A 1 86 ? 4.494 19.865 24.522 1.00 18.45 167 ARG A O 1
ATOM 631 N N . LEU A 1 87 ? 6.528 20.609 25.073 1.00 14.51 168 LEU A N 1
ATOM 632 C CA . LEU A 1 87 ? 6.362 21.900 24.394 1.00 15.70 168 LEU A CA 1
ATOM 633 C C . LEU A 1 87 ? 7.022 21.868 23.014 1.00 18.07 168 LEU A C 1
ATOM 634 O O . LEU A 1 87 ? 7.103 22.881 22.356 1.00 19.11 168 LEU A O 1
ATOM 639 N N . ALA A 1 88 ? 7.482 20.706 22.561 1.00 17.98 169 ALA A N 1
ATOM 640 C CA . ALA A 1 88 ? 8.205 20.592 21.278 1.00 17.07 169 ALA A CA 1
ATOM 641 C C . ALA A 1 88 ? 9.366 21.592 21.192 1.00 22.47 169 ALA A C 1
ATOM 642 O O . ALA A 1 88 ? 9.540 22.333 20.200 1.00 20.85 169 ALA A O 1
ATOM 644 N N . LEU A 1 89 ? 10.131 21.640 22.283 1.00 18.19 170 LEU A N 1
ATOM 645 C CA . LEU A 1 89 ? 11.433 22.270 22.280 1.00 17.40 170 LEU A CA 1
ATOM 646 C C . LEU A 1 89 ? 12.421 21.137 22.509 1.00 18.51 170 LEU A C 1
ATOM 647 O O . LEU A 1 89 ? 13.062 21.026 23.575 1.00 17.52 170 LEU A O 1
ATOM 652 N N . PRO A 1 90 ? 12.591 20.259 21.505 1.00 19.98 171 PRO A N 1
ATOM 653 C CA . PRO A 1 90 ? 13.374 19.057 21.753 1.00 18.65 171 PRO A CA 1
ATOM 654 C C . PRO A 1 90 ? 14.893 19.213 21.973 1.00 18.29 171 PRO A C 1
ATOM 655 O O . PRO A 1 90 ? 15.526 18.264 22.468 1.00 23.14 171 PRO A O 1
ATOM 659 N N . ASP A 1 91 ? 15.464 20.364 21.631 1.00 20.11 172 ASP A N 1
ATOM 660 C CA . ASP A 1 91 ? 16.916 20.493 21.628 1.00 19.55 172 ASP A CA 1
ATOM 661 C C . ASP A 1 91 ? 17.477 21.305 22.775 1.00 20.27 172 ASP A C 1
ATOM 662 O O . ASP A 1 91 ? 18.685 21.500 22.863 1.00 21.78 172 ASP A O 1
ATOM 667 N N . VAL A 1 92 ? 16.603 21.788 23.663 1.00 18.45 173 VAL A N 1
ATOM 668 C CA . VAL A 1 92 ? 17.081 22.411 24.891 1.00 16.79 173 VAL A CA 1
ATOM 669 C C . VAL A 1 92 ? 17.952 21.444 25.690 1.00 16.08 173 VAL A C 1
ATOM 670 O O . VAL A 1 92 ? 17.535 20.327 26.093 1.00 17.26 173 VAL A O 1
ATOM 674 N N . ARG A 1 93 ? 19.181 21.883 25.989 1.00 16.14 174 ARG A N 1
ATOM 675 C CA . ARG A 1 93 ? 20.069 21.037 26.758 1.00 17.80 174 ARG A CA 1
ATOM 676 C C . ARG A 1 93 ? 19.946 21.345 28.253 1.00 17.38 174 ARG A C 1
ATOM 677 O O . ARG A 1 93 ? 20.322 22.422 28.725 1.00 18.35 174 ARG A O 1
ATOM 685 N N . VAL A 1 94 ? 19.422 20.387 28.986 1.00 16.90 175 VAL A N 1
ATOM 686 C CA . VAL A 1 94 ? 19.183 20.566 30.412 1.00 15.51 175 VAL A CA 1
ATOM 687 C C . VAL A 1 94 ? 20.253 19.839 31.214 1.00 17.43 175 VAL A C 1
ATOM 688 O O . VAL A 1 94 ? 20.523 18.604 31.027 1.00 18.56 175 VAL A O 1
ATOM 692 N N . ALA A 1 95 ? 20.808 20.562 32.183 1.00 16.94 176 ALA A N 1
ATOM 693 C CA . ALA A 1 95 ? 21.847 19.992 33.036 1.00 16.92 176 ALA A CA 1
ATOM 694 C C . ALA A 1 95 ? 21.571 20.264 34.534 1.00 17.32 176 ALA A C 1
ATOM 695 O O . ALA A 1 95 ? 21.024 21.344 34.886 1.00 17.07 176 ALA A O 1
ATOM 697 N N . ARG A 1 96 ? 21.925 19.326 35.414 1.00 17.47 177 ARG A N 1
ATOM 698 C CA . ARG A 1 96 ? 21.886 19.530 36.847 1.00 16.23 177 ARG A CA 1
ATOM 699 C C . ARG A 1 96 ? 23.027 20.483 37.272 1.00 19.66 177 ARG A C 1
ATOM 700 O O . ARG A 1 96 ? 24.196 20.255 36.909 1.00 17.51 177 ARG A O 1
ATOM 708 N N . GLY A 1 97 ? 22.729 21.477 38.116 1.00 15.52 178 GLY A N 1
ATOM 709 C CA . GLY A 1 97 ? 23.738 22.352 38.661 1.00 16.22 178 GLY A CA 1
ATOM 710 C C . GLY A 1 97 ? 24.569 21.694 39.754 1.00 16.72 178 GLY A C 1
ATOM 711 O O . GLY A 1 97 ? 24.364 20.523 40.102 1.00 16.45 178 GLY A O 1
ATOM 712 N N . GLN A 1 98 ? 25.537 22.427 40.270 1.00 17.03 179 GLN A N 1
ATOM 713 C CA . GLN A 1 98 ? 26.435 21.876 41.295 1.00 18.70 179 GLN A CA 1
ATOM 714 C C . GLN A 1 98 ? 25.967 22.028 42.764 1.00 21.64 179 GLN A C 1
ATOM 715 O O . GLN A 1 98 ? 25.007 22.752 43.091 1.00 15.00 179 GLN A O 1
ATOM 721 N N . ASP A 1 99 ? 26.646 21.342 43.681 1.00 17.83 180 ASP A N 1
ATOM 722 C CA . ASP A 1 99 ? 26.302 21.406 45.077 1.00 19.36 180 ASP A CA 1
ATOM 723 C C . ASP A 1 99 ? 26.509 22.798 45.667 1.00 17.10 180 ASP A C 1
ATOM 724 O O . ASP A 1 99 ? 27.386 23.549 45.254 1.00 19.92 180 ASP A O 1
ATOM 729 N N . TYR A 1 100 ? 25.741 23.112 46.677 1.00 18.39 181 TYR A N 1
ATOM 730 C CA . TYR A 1 100 ? 25.914 24.374 47.323 1.00 17.34 181 TYR A CA 1
ATOM 731 C C . TYR A 1 100 ? 25.558 24.156 48.776 1.00 19.58 181 TYR A C 1
ATOM 732 O O . TYR A 1 100 ? 24.942 23.158 49.133 1.00 20.38 181 TYR A O 1
ATOM 741 N N . PRO A 1 101 ? 25.946 25.081 49.656 1.00 19.94 182 PRO A N 1
ATOM 742 C CA . PRO A 1 101 ? 25.710 24.891 51.097 1.00 22.82 182 PRO A CA 1
ATOM 743 C C . PRO A 1 101 ? 24.227 25.021 51.519 1.00 22.98 182 PRO A C 1
ATOM 744 O O . PRO A 1 101 ? 23.563 25.929 51.022 1.00 24.51 182 PRO A O 1
ATOM 748 N N . MET A 1 102 ? 23.723 24.112 52.369 1.00 25.73 183 MET A N 1
ATOM 749 C CA . MET A 1 102 ? 22.322 24.067 52.843 1.00 25.25 183 MET A CA 1
ATOM 750 C C . MET A 1 102 ? 22.268 23.809 54.358 1.00 28.04 183 MET A C 1
ATOM 751 O O . MET A 1 102 ? 22.750 22.771 54.816 1.00 32.36 183 MET A O 1
ATOM 756 N N . THR A 1 103 ? 21.694 24.713 55.146 1.00 25.91 184 THR A N 1
ATOM 757 C CA . THR A 1 103 ? 21.425 24.428 56.543 1.00 26.84 184 THR A CA 1
ATOM 758 C C . THR A 1 103 ? 20.278 23.413 56.644 1.00 28.55 184 THR A C 1
ATOM 759 O O . THR A 1 103 ? 19.630 23.058 55.627 1.00 26.25 184 THR A O 1
ATOM 763 N N . SER A 1 104 ? 20.006 22.954 57.868 1.00 28.95 185 SER A N 1
ATOM 764 C CA . SER A 1 104 ? 18.887 22.039 58.075 1.00 26.74 185 SER A CA 1
ATOM 765 C C . SER A 1 104 ? 17.565 22.739 57.781 1.00 27.31 185 SER A C 1
ATOM 766 O O . SER A 1 104 ? 16.628 22.106 57.306 1.00 26.73 185 SER A O 1
ATOM 769 N N . THR A 1 105 ? 17.478 24.042 58.055 1.00 26.43 186 THR A N 1
ATOM 770 C CA . THR A 1 105 ? 16.248 24.753 57.788 1.00 28.25 186 THR A CA 1
ATOM 771 C C . THR A 1 105 ? 16.066 24.844 56.289 1.00 26.47 186 THR A C 1
ATOM 772 O O . THR A 1 105 ? 14.957 24.622 55.766 1.00 29.73 186 THR A O 1
ATOM 776 N N . GLN A 1 106 ? 17.157 25.085 55.567 1.00 23.51 187 GLN A N 1
ATOM 777 C CA . GLN A 1 106 ? 17.020 25.129 54.116 1.00 20.28 187 GLN A CA 1
ATOM 778 C C . GLN A 1 106 ? 16.672 23.771 53.542 1.00 22.46 187 GLN A C 1
ATOM 779 O O . GLN A 1 106 ? 15.937 23.701 52.557 1.00 21.88 187 GLN A O 1
ATOM 785 N N . ALA A 1 107 ? 17.208 22.697 54.126 1.00 21.56 188 ALA A N 1
ATOM 786 C CA . ALA A 1 107 ? 17.018 21.348 53.561 1.00 23.81 188 ALA A CA 1
ATOM 787 C C . ALA A 1 107 ? 15.538 21.066 53.354 1.00 22.99 188 ALA A C 1
ATOM 788 O O . ALA A 1 107 ? 15.098 20.620 52.287 1.00 20.88 188 ALA A O 1
ATOM 790 N N . ARG A 1 108 ? 14.742 21.384 54.356 1.00 24.54 189 ARG A N 1
ATOM 791 C CA . ARG A 1 108 ? 13.319 21.219 54.234 1.00 23.85 189 ARG A CA 1
ATOM 792 C C . ARG A 1 108 ? 12.704 22.009 53.076 1.00 21.74 189 ARG A C 1
ATOM 793 O O . ARG A 1 108 ? 11.968 21.477 52.253 1.00 23.71 189 ARG A O 1
ATOM 801 N N . GLU A 1 109 ? 13.001 23.301 52.995 1.00 22.68 190 GLU A N 1
ATOM 802 C CA . GLU A 1 109 ? 12.394 24.101 51.938 1.00 22.35 190 GLU A CA 1
ATOM 803 C C . GLU A 1 109 ? 12.977 23.795 50.550 1.00 22.11 190 GLU A C 1
ATOM 804 O O . GLU A 1 109 ? 12.295 23.834 49.551 1.00 23.04 190 GLU A O 1
ATOM 810 N N . HIS A 1 110 ? 14.261 23.447 50.491 1.00 17.17 191 HIS A N 1
ATOM 811 C CA . HIS A 1 110 ? 14.893 23.306 49.181 1.00 15.00 191 HIS A CA 1
ATOM 812 C C . HIS A 1 110 ? 14.612 21.920 48.615 1.00 15.07 191 HIS A C 1
ATOM 813 O O . HIS A 1 110 ? 15.003 21.622 47.465 1.00 14.77 191 HIS A O 1
ATOM 820 N N . SER A 1 111 ? 13.929 21.082 49.413 1.00 15.78 192 SER A N 1
ATOM 821 C CA . SER A 1 111 ? 13.620 19.734 48.953 1.00 16.37 192 SER A CA 1
ATOM 822 C C . SER A 1 111 ? 12.165 19.639 48.504 1.00 16.64 192 SER A C 1
ATOM 823 O O . SER A 1 111 ? 11.657 18.534 48.316 1.00 19.82 192 SER A O 1
ATOM 826 N N . LYS A 1 112 ? 11.463 20.774 48.385 1.00 15.40 193 LYS A N 1
ATOM 827 C CA . LYS A 1 112 ? 10.055 20.787 47.929 1.00 18.85 193 LYS A CA 1
ATOM 828 C C . LYS A 1 112 ? 9.888 20.405 46.450 1.00 16.80 193 LYS A C 1
ATOM 829 O O . LYS A 1 112 ? 10.439 21.046 45.561 1.00 14.53 193 LYS A O 1
ATOM 835 N N . PHE A 1 113 ? 9.128 19.351 46.155 1.00 16.09 194 PHE A N 1
ATOM 836 C CA . PHE A 1 113 ? 8.978 18.849 44.779 1.00 14.46 194 PHE A CA 1
ATOM 837 C C . PHE A 1 113 ? 7.547 18.353 44.642 1.00 18.65 194 PHE A C 1
ATOM 838 O O . PHE A 1 113 ? 7.156 17.338 45.225 1.00 19.77 194 PHE A O 1
ATOM 846 N N . LEU A 1 114 ? 6.766 19.125 43.910 1.00 16.36 195 LEU A N 1
ATOM 847 C CA . LEU A 1 114 ? 5.287 19.0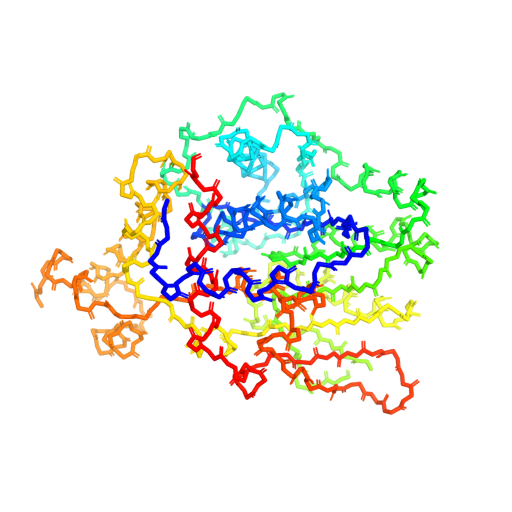10 43.956 1.00 16.11 195 LEU A CA 1
ATOM 848 C C . LEU A 1 114 ? 4.850 17.730 43.241 1.00 18.85 195 LEU A C 1
ATOM 849 O O . LEU A 1 114 ? 5.386 17.353 42.186 1.00 16.91 195 LEU A O 1
ATOM 854 N N . ALA A 1 115 ? 3.866 17.036 43.807 1.00 16.51 196 ALA A N 1
ATOM 855 C CA . ALA A 1 115 ? 3.485 15.725 43.230 1.00 19.31 196 ALA A CA 1
ATOM 856 C C . ALA A 1 115 ? 3.050 15.769 41.749 1.00 17.93 196 ALA A C 1
ATOM 857 O O . ALA A 1 115 ? 3.269 14.806 40.969 1.00 19.95 196 ALA A O 1
ATOM 859 N N . GLU A 1 116 ? 2.486 16.893 41.329 1.00 15.53 197 GLU A N 1
ATOM 860 C CA . GLU A 1 116 ? 1.982 17.038 39.964 1.00 19.10 197 GLU A CA 1
ATOM 861 C C . GLU A 1 116 ? 3.101 16.927 38.904 1.00 19.16 197 GLU A C 1
ATOM 862 O O . GLU A 1 116 ? 2.885 16.553 37.738 1.00 19.05 197 GLU A O 1
ATOM 868 N N . GLY A 1 117 ? 4.331 17.249 39.302 1.00 16.71 198 GLY A N 1
ATOM 869 C CA . GLY A 1 117 ? 5.413 17.119 38.365 1.00 15.45 198 GLY A CA 1
ATOM 870 C C . GLY A 1 117 ? 5.991 15.741 38.216 1.00 17.70 198 GLY A C 1
ATOM 871 O O . GLY A 1 117 ? 6.730 15.508 37.283 1.00 21.78 198 GLY A O 1
ATOM 872 N N . ALA A 1 118 ? 5.680 14.828 39.142 1.00 18.82 199 ALA A N 1
ATOM 873 C CA . ALA A 1 118 ? 6.353 13.513 39.114 1.00 20.81 199 ALA A CA 1
ATOM 874 C C . ALA A 1 118 ? 6.245 12.801 37.752 1.00 21.79 199 ALA A C 1
ATOM 875 O O . ALA A 1 118 ? 7.236 12.316 37.213 1.00 23.18 199 ALA A O 1
ATOM 877 N N . ALA A 1 119 ? 5.046 12.752 37.185 1.00 22.21 200 ALA A N 1
ATOM 878 C CA . ALA A 1 119 ? 4.820 12.016 35.934 1.00 21.98 200 ALA A CA 1
ATOM 879 C C . ALA A 1 119 ? 5.296 12.770 34.724 1.00 21.73 200 ALA A C 1
ATOM 880 O O . ALA A 1 119 ? 5.184 12.278 33.588 1.00 26.13 200 ALA A O 1
ATOM 882 N N . LEU A 1 120 ? 5.776 13.993 34.910 1.00 20.07 201 LEU A N 1
ATOM 883 C CA . LEU A 1 120 ? 6.271 14.726 33.762 1.00 18.60 201 LEU A CA 1
ATOM 884 C C . LEU A 1 120 ? 7.772 14.523 33.543 1.00 18.09 201 LEU A C 1
ATOM 885 O O . LEU A 1 120 ? 8.317 14.982 32.544 1.00 19.41 201 LEU A O 1
ATOM 890 N N . ARG A 1 121 ? 8.454 13.826 34.452 1.00 19.66 202 ARG A N 1
ATOM 891 C CA . ARG A 1 121 ? 9.900 13.718 34.349 1.00 18.90 202 ARG A CA 1
ATOM 892 C C . ARG A 1 121 ? 10.351 12.913 33.128 1.00 19.45 202 ARG A C 1
ATOM 893 O O . ARG A 1 121 ? 9.808 11.825 32.855 1.00 21.86 202 ARG A O 1
ATOM 901 N N . ALA A 1 122 ? 11.339 13.431 32.407 1.00 17.14 203 ALA A N 1
ATOM 902 C CA . ALA A 1 122 ? 12.005 12.649 31.359 1.00 20.48 203 ALA A CA 1
ATOM 903 C C . ALA A 1 122 ? 12.858 11.614 32.099 1.00 23.29 203 ALA A C 1
ATOM 904 O O . ALA A 1 122 ? 13.014 11.687 33.333 1.00 22.85 203 ALA A O 1
ATOM 906 N N . ALA A 1 123 ? 13.407 10.642 31.376 1.00 23.51 204 ALA A N 1
ATOM 907 C CA . ALA A 1 123 ? 14.359 9.690 31.981 1.00 24.44 204 ALA A CA 1
ATOM 908 C C . ALA A 1 123 ? 15.655 10.380 32.472 1.00 24.89 204 ALA A C 1
ATOM 909 O O . ALA A 1 123 ? 16.068 11.409 31.898 1.00 23.79 204 ALA A O 1
ATOM 911 N N . PRO A 1 124 ? 16.311 9.810 33.522 1.00 27.25 205 PRO A N 1
ATOM 912 C CA . PRO A 1 124 ? 17.509 10.372 34.159 1.00 25.14 205 PRO A CA 1
ATOM 913 C C . PRO A 1 124 ? 18.616 10.607 33.164 1.00 25.91 205 PRO A C 1
ATOM 914 O O . PRO A 1 124 ? 19.299 11.638 33.197 1.00 26.31 205 PRO A O 1
ATOM 918 N N . ASP A 1 125 ? 18.765 9.684 32.223 1.00 25.26 206 ASP A N 1
ATOM 919 C CA . ASP A 1 125 ? 19.826 9.825 31.231 1.00 28.32 206 ASP A CA 1
ATOM 920 C C . ASP A 1 125 ? 19.493 10.852 30.118 1.00 27.16 206 ASP A C 1
ATOM 921 O O . ASP A 1 125 ? 20.325 11.116 29.237 1.00 29.45 206 ASP A O 1
ATOM 926 N N . ALA A 1 126 ? 18.308 11.484 30.177 1.00 23.56 207 ALA A N 1
ATOM 927 C CA . ALA A 1 126 ? 18.011 12.583 29.242 1.00 26.48 207 ALA A CA 1
ATOM 928 C C . ALA A 1 126 ? 18.585 13.949 29.657 1.00 24.91 207 ALA A C 1
ATOM 929 O O . ALA A 1 126 ? 18.570 14.882 28.853 1.00 27.95 207 ALA A O 1
ATOM 931 N N . VAL A 1 127 ? 19.081 14.060 30.891 1.00 24.12 208 VAL A N 1
ATOM 932 C CA . VAL A 1 127 ? 19.675 15.303 31.378 1.00 21.83 208 VAL A CA 1
ATOM 933 C C . VAL A 1 127 ? 21.168 15.105 31.718 1.00 26.47 208 VAL A C 1
ATOM 934 O O . VAL A 1 127 ? 21.628 13.966 31.967 1.00 25.86 208 VAL A O 1
ATOM 938 N N . HIS A 1 128 ? 21.912 16.205 31.725 1.00 24.81 209 HIS A N 1
ATOM 939 C CA . HIS A 1 128 ? 23.378 16.171 31.811 1.00 25.85 209 HIS A CA 1
ATOM 940 C C . HIS A 1 128 ? 23.815 16.497 33.255 1.00 30.59 209 HIS A C 1
ATOM 941 O O . HIS A 1 128 ? 23.072 17.127 33.995 1.00 28.82 209 HIS A O 1
ATOM 948 N N . THR A 1 129 ? 24.981 16.015 33.690 1.00 31.07 210 THR A N 1
ATOM 949 C CA . THR A 1 129 ? 25.306 16.104 35.101 1.00 31.73 210 THR A CA 1
ATOM 950 C C . THR A 1 129 ? 26.414 17.095 35.296 1.00 30.22 210 THR A C 1
ATOM 951 O O . THR A 1 129 ? 26.876 17.315 36.420 1.00 32.64 210 THR A O 1
ATOM 955 N N . ASP A 1 130 ? 26.832 17.698 34.191 1.00 30.40 211 ASP A N 1
ATOM 956 C CA . ASP A 1 130 ? 28.028 18.534 34.241 1.00 32.27 211 ASP A CA 1
ATOM 957 C C . ASP A 1 130 ? 27.783 20.050 34.274 1.00 26.67 211 ASP A C 1
ATOM 958 O O . ASP A 1 130 ? 28.600 20.825 33.747 1.00 26.06 211 ASP A O 1
ATOM 963 N N . GLY A 1 131 ? 26.689 20.452 34.932 1.00 26.03 212 GLY A N 1
ATOM 964 C CA . GLY A 1 131 ? 26.390 21.860 35.172 1.00 21.95 212 GLY A CA 1
ATOM 965 C C . GLY A 1 131 ? 26.627 22.771 33.987 1.00 21.95 212 GLY A C 1
ATOM 966 O O . GLY A 1 131 ? 26.066 22.560 32.912 1.00 23.99 212 GLY A O 1
ATOM 967 N N . VAL A 1 132 ? 27.511 23.763 34.165 1.00 23.73 213 VAL A N 1
ATOM 968 C CA . VAL A 1 132 ? 27.677 24.843 33.180 1.00 21.71 213 VAL A CA 1
ATOM 969 C C . VAL A 1 132 ? 28.726 24.604 32.067 1.00 23.08 213 VAL A C 1
ATOM 970 O O . VAL A 1 132 ? 29.080 25.524 31.328 1.00 24.84 213 VAL A O 1
ATOM 974 N N . ARG A 1 133 ? 29.197 23.369 31.934 1.00 26.71 214 ARG A N 1
ATOM 975 C CA . ARG A 1 133 ? 30.225 23.074 30.926 1.00 28.70 214 ARG A CA 1
ATOM 976 C C . ARG A 1 133 ? 29.778 23.446 29.504 1.00 26.38 214 ARG A C 1
ATOM 977 O O . ARG A 1 133 ? 30.483 24.166 28.754 1.00 26.48 214 ARG A O 1
ATOM 985 N N . ALA A 1 134 ? 28.584 22.991 29.132 1.00 27.82 215 ALA A N 1
ATOM 986 C CA . ALA A 1 134 ? 28.071 23.305 27.799 1.00 23.78 215 ALA A CA 1
ATOM 987 C C . ALA A 1 134 ? 27.888 24.801 27.586 1.00 25.08 215 ALA A C 1
ATOM 988 O O . ALA A 1 134 ? 28.120 25.274 26.499 1.00 24.27 215 ALA A O 1
ATOM 990 N N . MET A 1 135 ? 27.437 25.545 28.614 1.00 22.51 216 MET A N 1
ATOM 991 C CA . MET A 1 135 ? 27.313 26.994 28.502 1.00 21.53 216 MET A CA 1
ATOM 992 C C . MET A 1 135 ? 28.680 27.615 28.199 1.00 24.87 216 MET A C 1
ATOM 993 O O . MET A 1 135 ? 28.766 28.583 27.428 1.00 24.25 216 MET A O 1
ATOM 998 N N . CYS A 1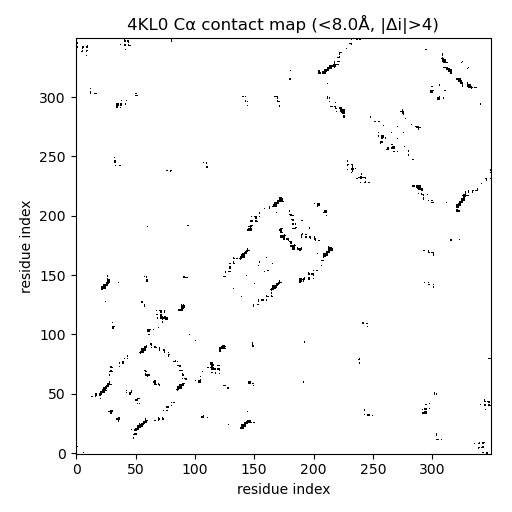 136 ? 29.721 27.109 28.870 1.00 23.34 217 CYS A N 1
ATOM 999 C CA . CYS A 1 136 ? 31.084 27.600 28.635 1.00 24.91 217 CYS A CA 1
ATOM 1000 C C . CYS A 1 136 ? 31.473 27.405 27.153 1.00 28.92 217 CYS A C 1
ATOM 1001 O O . CYS A 1 136 ? 31.893 28.373 26.449 1.00 27.90 217 CYS A O 1
ATOM 1004 N N . GLU A 1 137 ? 31.338 26.164 26.687 1.00 28.00 218 GLU A N 1
ATOM 1005 C CA . GLU A 1 137 ? 31.642 25.840 25.282 1.00 29.35 218 GLU A CA 1
ATOM 1006 C C . GLU A 1 137 ? 30.850 26.706 24.322 1.00 30.22 218 GLU A C 1
ATOM 1007 O O . GLU A 1 137 ? 31.355 27.125 23.279 1.00 31.08 218 GLU A O 1
ATOM 1013 N N . ARG A 1 138 ? 29.597 27.001 24.670 1.00 26.73 219 ARG A N 1
ATOM 1014 C CA . ARG A 1 138 ? 28.779 27.815 23.806 1.00 24.21 219 ARG A CA 1
ATOM 1015 C C . ARG A 1 138 ? 29.176 29.305 23.803 1.00 27.79 219 ARG A C 1
ATOM 1016 O O . ARG A 1 138 ? 29.108 29.957 22.761 1.00 30.45 219 ARG A O 1
ATOM 1024 N N . LEU A 1 139 ? 29.585 29.850 24.953 1.00 24.23 220 LEU A N 1
ATOM 1025 C CA . LEU A 1 139 ? 30.047 31.238 24.992 1.00 26.76 220 LEU A CA 1
ATOM 1026 C C . LEU A 1 139 ? 31.277 31.365 24.062 1.00 30.49 220 LEU A C 1
ATOM 1027 O O . LEU A 1 139 ? 31.471 32.382 23.400 1.00 33.37 220 LEU A O 1
ATOM 1032 N N . ALA A 1 140 ? 32.069 30.305 24.028 1.00 29.24 221 ALA A N 1
ATOM 1033 C CA . ALA A 1 140 ? 33.321 30.270 23.238 1.00 33.59 221 ALA A CA 1
ATOM 1034 C C . ALA A 1 140 ? 33.063 30.391 21.746 1.00 35.92 221 ALA A C 1
ATOM 1035 O O . ALA A 1 140 ? 33.776 31.103 21.023 1.00 38.87 221 ALA A O 1
ATOM 1037 N N . THR A 1 141 ? 32.035 29.684 21.288 1.00 35.79 222 THR A N 1
ATOM 1038 C CA . THR A 1 141 ? 31.789 29.493 19.863 1.00 35.97 222 THR A CA 1
ATOM 1039 C C . THR A 1 141 ? 30.566 30.256 19.349 1.00 40.81 222 THR A C 1
ATOM 1040 O O . THR A 1 141 ? 30.081 30.013 18.233 1.00 42.76 222 THR A O 1
ATOM 1044 N N . SER A 1 142 ? 30.055 31.194 20.133 1.00 33.99 223 SER A N 1
ATOM 1045 C CA . SER A 1 142 ? 28.976 32.010 19.595 1.00 38.09 223 SER A CA 1
ATOM 1046 C C . SER A 1 142 ? 29.474 33.255 18.896 1.00 36.64 223 SER A C 1
ATOM 1047 O O . SER A 1 142 ? 30.271 34.010 19.457 1.00 37.19 223 SER A O 1
ATOM 1050 N N . PRO A 1 143 ? 28.952 33.491 17.682 1.00 38.90 224 PRO A N 1
ATOM 1051 C CA . PRO A 1 143 ? 29.214 34.693 16.888 1.00 38.29 224 PRO A CA 1
ATOM 1052 C C . PRO A 1 143 ? 28.450 35.900 17.425 1.00 37.27 224 PRO A C 1
ATOM 1053 O O . PRO A 1 143 ? 28.772 37.053 17.087 1.00 39.79 224 PRO A O 1
ATOM 1057 N N . HIS A 1 144 ? 27.456 35.656 18.281 1.00 35.37 225 HIS A N 1
ATOM 1058 C CA . HIS A 1 144 ? 26.662 36.765 18.817 1.00 31.41 225 HIS A CA 1
ATOM 1059 C C . HIS A 1 144 ? 26.535 36.669 20.328 1.00 28.13 225 HIS A C 1
ATOM 1060 O O . HIS A 1 144 ? 26.654 35.580 20.866 1.00 28.80 225 HIS A O 1
ATOM 1067 N N . LYS A 1 145 ? 26.335 37.802 20.991 1.00 24.70 226 LYS A N 1
ATOM 1068 C CA . LYS A 1 145 ? 26.221 37.804 22.454 1.00 24.27 226 LYS A CA 1
ATOM 1069 C C . LYS A 1 145 ? 24.931 37.078 22.884 1.00 23.15 226 LYS A C 1
ATOM 1070 O O . LYS A 1 145 ? 23.922 37.173 22.192 1.00 23.52 226 LYS A O 1
ATOM 1076 N N . LEU A 1 146 ? 24.995 36.385 24.021 1.00 21.12 227 LEU A N 1
ATOM 1077 C CA . LEU A 1 146 ? 23.844 35.632 24.562 1.00 20.02 227 LEU A CA 1
ATOM 1078 C C . LEU A 1 146 ? 23.282 36.397 25.757 1.00 21.06 227 LEU A C 1
ATOM 1079 O O . LEU A 1 146 ? 23.963 37.260 26.358 1.00 21.72 227 LEU A O 1
ATOM 1084 N N . GLY A 1 147 ? 22.033 36.103 26.103 1.00 18.71 228 GLY A N 1
ATOM 1085 C CA . GLY A 1 147 ? 21.466 36.643 27.338 1.00 19.28 228 GLY A CA 1
ATOM 1086 C C . GLY A 1 147 ? 21.438 35.597 28.439 1.00 16.27 228 GLY A C 1
ATOM 1087 O O . GLY A 1 147 ? 21.333 34.405 28.170 1.00 19.28 228 GLY A O 1
ATOM 1088 N N . MET A 1 148 ? 21.596 36.028 29.685 1.00 14.61 229 MET A N 1
ATOM 1089 C CA . MET A 1 148 ? 21.521 35.083 30.830 1.00 14.28 229 MET A CA 1
ATOM 1090 C C . MET A 1 148 ? 20.307 35.500 31.622 1.00 14.92 229 MET A C 1
ATOM 1091 O O . MET A 1 148 ? 20.100 36.676 31.899 1.00 14.68 229 MET A O 1
ATOM 1096 N N . VAL A 1 149 ? 19.457 34.542 31.946 1.00 12.68 230 VAL A N 1
ATOM 1097 C CA . VAL A 1 149 ? 18.247 34.845 32.716 1.00 12.87 230 VAL A CA 1
ATOM 1098 C C . VAL A 1 149 ? 18.227 33.985 33.976 1.00 12.79 230 VAL A C 1
ATOM 1099 O O . VAL A 1 149 ? 18.328 32.731 33.904 1.00 11.42 230 VAL A O 1
ATOM 1103 N N . VAL A 1 150 ? 18.148 34.652 35.121 1.00 10.81 231 VAL A N 1
ATOM 1104 C CA . VAL A 1 150 ? 18.258 33.917 36.412 1.00 8.81 231 VAL A CA 1
ATOM 1105 C C . VAL A 1 150 ? 16.938 33.974 37.119 1.00 10.34 231 VAL A C 1
ATOM 1106 O O . VAL A 1 150 ? 16.467 35.036 37.508 1.00 10.96 231 VAL A O 1
ATOM 1110 N N . ILE A 1 151 ? 16.298 32.798 37.274 1.00 9.61 232 ILE A N 1
ATOM 1111 C CA . ILE A 1 151 ? 15.008 32.745 37.947 1.00 9.89 232 ILE A CA 1
ATOM 1112 C C . ILE A 1 151 ? 15.100 31.714 39.057 1.00 9.83 232 ILE A C 1
ATOM 1113 O O . ILE A 1 151 ? 14.100 31.132 39.388 1.00 10.78 232 ILE A O 1
ATOM 1118 N N . ALA A 1 152 ? 16.259 31.596 39.684 1.00 9.21 233 ALA A N 1
ATOM 1119 C CA . ALA A 1 152 ? 16.502 30.697 40.814 1.00 7.88 233 ALA A CA 1
ATOM 1120 C C . ALA A 1 152 ? 17.757 31.108 41.499 1.00 10.82 233 ALA A C 1
ATOM 1121 O O . ALA A 1 152 ? 18.290 32.152 41.142 1.00 11.35 233 ALA A O 1
ATOM 1123 N N . GLY A 1 153 ? 18.272 30.257 42.406 1.00 11.04 234 GLY A N 1
ATOM 1124 C CA . GLY A 1 153 ? 19.520 30.558 43.117 1.00 10.97 234 GLY A CA 1
ATOM 1125 C C . GLY A 1 153 ? 20.664 30.611 42.130 1.00 11.05 234 GLY A C 1
ATOM 1126 O O . GLY A 1 153 ? 20.596 30.102 40.985 1.00 11.38 234 GLY A O 1
ATOM 1127 N N . MET A 1 154 ? 21.753 31.241 42.569 1.00 11.29 235 MET A N 1
ATOM 1128 C CA . MET A 1 154 ? 22.750 31.655 41.614 1.00 11.66 235 MET A CA 1
ATOM 1129 C C . MET A 1 154 ? 24.042 30.838 41.716 1.00 11.89 235 MET A C 1
ATOM 1130 O O . MET A 1 154 ? 25.044 31.257 41.129 1.00 14.13 235 MET A O 1
ATOM 1135 N N . THR A 1 155 ? 24.009 29.659 42.344 1.00 11.45 236 THR A N 1
ATOM 1136 C CA . THR A 1 155 ? 25.242 28.817 42.440 1.00 12.40 236 THR A CA 1
ATOM 1137 C C . THR A 1 155 ? 25.898 28.616 41.063 1.00 15.08 236 THR A C 1
ATOM 1138 O O . THR A 1 155 ? 27.125 28.801 40.874 1.00 15.34 236 THR A O 1
ATOM 1142 N N . ASP A 1 156 ? 25.102 28.210 40.087 1.00 13.24 237 ASP A N 1
ATOM 1143 C CA . ASP A 1 156 ? 25.635 27.932 38.727 1.00 13.03 237 ASP A CA 1
ATOM 1144 C C . ASP A 1 156 ? 25.884 29.173 37.891 1.00 14.48 237 ASP A C 1
ATOM 1145 O O . ASP A 1 156 ? 26.861 29.210 37.088 1.00 16.74 237 ASP A O 1
ATOM 1150 N N . ALA A 1 157 ? 25.010 30.182 37.982 1.00 13.44 238 ALA A N 1
ATOM 1151 C CA . ALA A 1 157 ? 25.274 31.397 37.254 1.00 11.29 238 ALA A CA 1
ATOM 1152 C C . ALA A 1 157 ? 26.579 32.029 37.714 1.00 13.53 238 ALA A C 1
ATOM 1153 O O . ALA A 1 157 ? 27.315 32.551 36.895 1.00 13.92 238 ALA A O 1
ATOM 1155 N N . SER A 1 158 ? 26.840 31.981 39.009 1.00 13.71 239 SER A N 1
ATOM 1156 C CA . SER A 1 158 ? 28.086 32.569 39.513 1.00 14.88 239 SER A CA 1
ATOM 1157 C C . SER A 1 158 ? 29.237 31.669 39.049 1.00 15.79 239 SER A C 1
ATOM 1158 O O . SER A 1 158 ? 30.280 32.210 38.633 1.00 16.81 239 SER A O 1
ATOM 1161 N N . ALA A 1 159 ? 29.069 30.331 39.122 1.00 14.73 240 ALA A N 1
ATOM 1162 C CA . ALA A 1 159 ? 30.092 29.392 38.611 1.00 18.74 240 ALA A CA 1
ATOM 1163 C C . ALA A 1 159 ? 30.473 29.688 37.166 1.00 20.94 240 ALA A C 1
ATOM 1164 O O . ALA A 1 159 ? 31.642 29.585 36.797 1.00 21.19 240 ALA A O 1
ATOM 1166 N N . LEU A 1 160 ? 29.499 30.088 36.343 1.00 14.82 241 LEU A N 1
ATOM 1167 C CA . LEU A 1 160 ? 29.750 30.358 34.928 1.00 17.55 241 LEU A CA 1
ATOM 1168 C C . LEU A 1 160 ? 30.572 31.609 34.786 1.00 18.81 241 LEU A C 1
ATOM 1169 O O . LEU A 1 160 ? 31.513 31.635 33.991 1.00 20.15 241 LEU A O 1
ATOM 1174 N N . LEU A 1 161 ? 30.242 32.642 35.559 1.00 16.28 242 LEU A N 1
ATOM 1175 C CA . LEU A 1 161 ? 31.027 33.877 35.455 1.00 21.19 242 LEU A CA 1
ATOM 1176 C C . LEU A 1 161 ? 32.425 33.567 35.963 1.00 20.80 242 LEU A C 1
ATOM 1177 O O . LEU A 1 161 ? 33.427 34.168 35.493 1.00 27.20 242 LEU A O 1
ATOM 1182 N N . ALA A 1 162 ? 32.555 32.622 36.887 1.00 19.35 243 ALA A N 1
ATOM 1183 C CA . ALA A 1 162 ? 33.903 32.354 37.391 1.00 22.91 243 ALA A CA 1
ATOM 1184 C C . ALA A 1 162 ? 34.726 31.514 36.410 1.00 24.11 243 ALA A C 1
ATOM 1185 O O . ALA A 1 162 ? 35.921 31.814 36.179 1.00 29.04 243 ALA A O 1
ATOM 1187 N N . GLU A 1 163 ? 34.139 30.441 35.871 1.00 20.71 244 GLU A N 1
ATOM 1188 C CA . GLU A 1 163 ? 34.886 29.546 34.988 1.00 22.95 244 GLU A CA 1
ATOM 1189 C C . GLU A 1 163 ? 35.120 30.168 33.629 1.00 25.82 244 GLU A C 1
ATOM 1190 O O . GLU A 1 163 ? 36.146 29.921 33.000 1.00 26.47 244 GLU A O 1
ATOM 1196 N N . ALA A 1 164 ? 34.214 31.037 33.188 1.00 21.68 245 ALA A N 1
ATOM 1197 C CA . ALA A 1 164 ? 34.318 31.552 31.831 1.00 20.84 245 ALA A CA 1
ATOM 1198 C C . ALA A 1 164 ? 34.339 33.066 31.829 1.00 21.48 245 ALA A C 1
ATOM 1199 O O . ALA A 1 164 ? 33.853 33.704 30.901 1.00 25.27 245 ALA A O 1
ATOM 1201 N N . GLY A 1 165 ? 34.901 33.641 32.889 1.00 23.81 246 GLY A N 1
ATOM 1202 C CA . GLY A 1 165 ? 35.102 35.075 33.014 1.00 23.84 246 GLY A CA 1
ATOM 1203 C C . GLY A 1 165 ? 35.752 35.774 31.827 1.00 29.29 246 GLY A C 1
ATOM 1204 O O . GLY A 1 165 ? 35.411 36.916 31.513 1.00 36.15 246 GLY A O 1
ATOM 1205 N N . ASP A 1 166 ? 36.666 35.088 31.155 1.00 28.09 247 ASP A N 1
ATOM 1206 C CA . ASP A 1 166 ? 37.252 35.621 29.925 1.00 28.36 247 ASP A CA 1
ATOM 1207 C C . ASP A 1 166 ? 36.149 35.788 28.840 1.00 33.20 247 ASP A C 1
ATOM 1208 O O . ASP A 1 166 ? 36.062 36.820 28.142 1.00 36.08 247 ASP A O 1
ATOM 1213 N N . LEU A 1 167 ? 35.298 34.783 28.714 1.00 26.51 248 LEU A N 1
ATOM 1214 C CA . LEU A 1 167 ? 34.316 34.777 27.622 1.00 27.34 248 LEU A CA 1
ATOM 1215 C C . LEU A 1 167 ? 33.157 35.713 27.908 1.00 29.91 248 LEU A C 1
ATOM 1216 O O . LEU A 1 167 ? 32.662 36.421 27.002 1.00 26.81 248 LEU A O 1
ATOM 1221 N N . VAL A 1 168 ? 32.682 35.701 29.165 1.00 28.06 249 VAL A N 1
ATOM 1222 C CA . VAL A 1 168 ? 31.395 36.330 29.484 1.00 24.60 249 VAL A CA 1
ATOM 1223 C C . VAL A 1 168 ? 31.503 37.816 29.212 1.00 22.49 249 VAL A C 1
ATOM 1224 O O . VAL A 1 168 ? 30.561 38.492 28.787 1.00 25.67 249 VAL A O 1
ATOM 1228 N N . ARG A 1 169 ? 32.695 38.343 29.415 1.00 29.11 250 ARG A N 1
ATOM 1229 C CA . ARG A 1 169 ? 32.880 39.770 29.239 1.00 28.72 250 ARG A CA 1
ATOM 1230 C C . ARG A 1 169 ? 32.577 40.163 27.787 1.00 28.39 250 ARG A C 1
ATOM 1231 O O . ARG A 1 169 ? 31.959 41.179 27.543 1.00 30.88 250 ARG A O 1
ATOM 1239 N N . GLU A 1 170 ? 32.938 39.313 26.822 1.00 28.48 251 GLU A N 1
ATOM 1240 C CA . GLU A 1 170 ? 32.720 39.652 25.417 1.00 30.16 251 GLU A CA 1
ATOM 1241 C C . GLU A 1 170 ? 31.494 38.970 24.785 1.00 31.28 251 GLU A C 1
ATOM 1242 O O . GLU A 1 170 ? 31.022 39.395 23.717 1.00 30.13 251 GLU A O 1
ATOM 1248 N N . LYS A 1 171 ? 30.948 37.945 25.443 1.00 26.39 252 LYS A N 1
ATOM 1249 C CA . LYS A 1 171 ? 29.835 37.206 24.839 1.00 22.61 252 LYS A CA 1
ATOM 1250 C C . LYS A 1 171 ? 28.467 37.239 25.608 1.00 25.70 252 LYS A C 1
ATOM 1251 O O . LYS A 1 171 ? 27.496 36.615 25.161 1.00 23.98 252 LYS A O 1
ATOM 1257 N N . VAL A 1 172 ? 28.376 37.951 26.723 1.00 22.31 253 VAL A N 1
ATOM 1258 C CA . VAL A 1 172 ? 27.063 38.007 27.403 1.00 22.87 253 VAL A CA 1
ATOM 1259 C C . VAL A 1 172 ? 26.532 39.416 27.365 1.00 21.83 253 VAL A C 1
ATOM 1260 O O . VAL A 1 172 ? 27.174 40.369 27.866 1.00 23.94 253 VAL A O 1
ATOM 1264 N N . ALA A 1 173 ? 25.357 39.574 26.774 1.00 19.24 254 ALA A N 1
ATOM 1265 C CA . ALA A 1 173 ? 24.729 40.890 26.652 1.00 19.49 254 ALA A CA 1
ATOM 1266 C C . ALA A 1 173 ? 24.197 41.544 27.930 1.00 22.37 254 ALA A C 1
ATOM 1267 O O . ALA A 1 173 ? 24.390 42.751 28.153 1.00 22.22 254 ALA A O 1
ATOM 1269 N N . SER A 1 174 ? 23.546 40.746 28.786 1.00 17.98 255 SER A N 1
ATOM 1270 C CA . SER A 1 174 ? 22.982 41.268 30.017 1.00 17.83 255 SER A CA 1
ATOM 1271 C C . SER A 1 174 ? 22.685 40.068 30.853 1.00 15.41 255 SER A C 1
ATOM 1272 O O . SER A 1 174 ? 22.635 38.928 30.356 1.00 17.02 255 SER A O 1
ATOM 1275 N N . ILE A 1 175 ? 22.465 40.350 32.122 1.00 14.56 256 ILE A N 1
ATOM 1276 C CA . ILE A 1 175 ? 22.034 39.326 33.092 1.00 13.17 256 ILE A CA 1
ATOM 1277 C C . ILE A 1 175 ? 20.783 39.896 33.743 1.00 14.36 256 ILE A C 1
ATOM 1278 O O . ILE A 1 175 ? 20.803 40.983 34.336 1.00 15.58 256 ILE A O 1
ATOM 1283 N N . THR A 1 176 ? 19.679 39.160 33.672 1.00 13.09 257 THR A N 1
ATOM 1284 C CA . THR A 1 176 ? 18.408 39.645 34.207 1.00 12.12 257 THR A CA 1
ATOM 1285 C C . THR A 1 176 ? 17.997 38.658 35.278 1.00 13.63 257 THR A C 1
ATOM 1286 O O . THR A 1 176 ? 18.044 37.443 35.053 1.00 14.59 257 THR A O 1
ATOM 1290 N N . ILE A 1 177 ? 17.658 39.165 36.452 1.00 11.70 258 ILE A N 1
ATOM 1291 C CA . ILE A 1 177 ? 17.561 38.284 37.634 1.00 11.09 258 ILE A CA 1
ATOM 1292 C C . ILE A 1 177 ? 16.260 38.582 38.360 1.00 13.30 258 ILE A C 1
ATOM 1293 O O . ILE A 1 177 ? 15.895 39.758 38.537 1.00 15.27 258 ILE A O 1
ATOM 1298 N N . MET A 1 178 ? 15.563 37.548 38.827 1.00 10.64 259 MET A N 1
ATOM 1299 C CA . MET A 1 178 ? 14.405 37.719 39.680 1.00 11.60 259 MET A CA 1
ATOM 1300 C C . MET A 1 178 ? 14.969 37.710 41.093 1.00 13.29 259 MET A C 1
ATOM 1301 O O . MET A 1 178 ? 15.338 36.658 41.639 1.00 10.56 259 MET A O 1
ATOM 1306 N N . GLY A 1 179 ? 15.119 38.891 41.669 1.00 11.93 260 GLY A N 1
ATOM 1307 C CA . GLY A 1 179 ? 16.015 38.974 42.812 1.00 15.20 260 GLY A CA 1
ATOM 1308 C C . GLY A 1 179 ? 15.665 40.199 43.640 1.00 14.11 260 GLY A C 1
ATOM 1309 O O . GLY A 1 179 ? 14.511 40.530 43.766 1.00 16.15 260 GLY A O 1
ATOM 1310 N N . GLY A 1 180 ? 16.693 40.828 44.199 1.00 15.40 261 GLY A N 1
ATOM 1311 C CA . GLY A 1 180 ? 16.420 42.060 44.929 1.00 16.28 261 GLY A CA 1
ATOM 1312 C C . GLY A 1 180 ? 17.755 42.657 45.328 1.00 14.01 261 GLY A C 1
ATOM 1313 O O . GLY A 1 180 ? 18.764 41.965 45.487 1.00 17.18 261 GLY A O 1
ATOM 1314 N N . ILE A 1 181 ? 17.742 43.983 45.457 1.00 17.59 262 ILE A N 1
ATOM 1315 C CA . ILE A 1 181 ? 18.913 44.784 45.664 1.00 18.63 262 ILE A CA 1
ATOM 1316 C C . ILE A 1 181 ? 18.926 45.162 47.147 1.00 17.33 262 ILE A C 1
ATOM 1317 O O . ILE A 1 181 ? 17.910 45.673 47.652 1.00 18.78 262 ILE A O 1
ATOM 1322 N N . ASP A 1 182 ? 20.048 44.904 47.805 1.00 17.80 263 ASP A N 1
ATOM 1323 C CA . ASP A 1 182 ? 20.207 45.318 49.209 1.00 22.12 263 ASP A CA 1
ATOM 1324 C C . ASP A 1 182 ? 20.252 46.852 49.234 1.00 26.26 263 ASP A C 1
ATOM 1325 O O . ASP A 1 182 ? 20.845 47.464 48.337 1.00 24.99 263 ASP A O 1
ATOM 1330 N N . PRO A 1 183 ? 19.623 47.456 50.255 1.00 27.54 264 PRO A N 1
ATOM 1331 C CA . PRO A 1 183 ? 19.836 48.857 50.672 1.00 29.01 264 PRO A CA 1
ATOM 1332 C C . PRO A 1 183 ? 21.247 49.418 50.475 1.00 29.91 264 PRO A C 1
ATOM 1333 O O . PRO A 1 183 ? 21.402 50.420 49.735 1.00 29.26 264 PRO A O 1
ATOM 1337 N N . ALA A 1 184 ? 22.260 48.812 51.111 1.00 27.28 265 ALA A N 1
ATOM 1338 C CA . ALA A 1 184 ? 23.661 49.237 51.009 1.00 27.30 265 ALA A CA 1
ATOM 1339 C C . ALA A 1 184 ? 24.428 48.714 49.843 1.00 31.14 265 ALA A C 1
ATOM 1340 O O . ALA A 1 184 ? 24.406 47.514 49.565 1.00 30.22 265 ALA A O 1
ATOM 1342 N N . ARG A 1 185 ? 25.187 49.597 49.224 1.00 27.23 266 ARG A N 1
ATOM 1343 C CA . ARG A 1 185 ? 26.057 49.285 48.119 1.00 31.35 266 ARG A CA 1
ATOM 1344 C C . ARG A 1 185 ? 27.470 49.043 48.664 1.00 36.91 266 ARG A C 1
ATOM 1345 O O . ARG A 1 185 ? 27.843 47.954 49.118 1.00 34.52 266 ARG A O 1
ATOM 1353 N N . LEU A 1 190 ? 29.349 49.246 44.597 1.00 32.81 271 LEU A N 1
ATOM 1354 C CA . LEU A 1 190 ? 28.610 48.215 43.823 1.00 25.91 271 LEU A CA 1
ATOM 1355 C C . LEU A 1 190 ? 27.333 47.720 44.487 1.00 27.07 271 LEU A C 1
ATOM 1356 O O . LEU A 1 190 ? 27.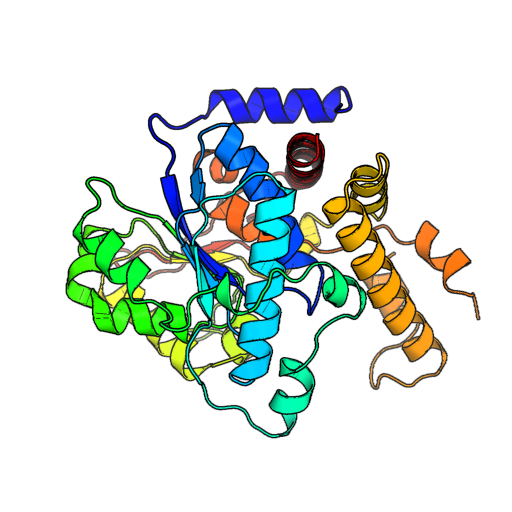214 47.640 45.726 1.00 27.46 271 LEU A O 1
ATOM 1361 N N . VAL A 1 191 ? 26.350 47.420 43.632 1.00 22.07 272 VAL A N 1
ATOM 1362 C CA . VAL A 1 191 ? 25.065 46.883 44.055 1.00 23.73 272 VAL A CA 1
ATOM 1363 C C . VAL A 1 191 ? 25.308 45.467 44.565 1.00 18.49 272 VAL A C 1
ATOM 1364 O O . VAL A 1 191 ? 26.162 44.750 44.037 1.00 17.85 272 VAL A O 1
ATOM 1368 N N . GLN A 1 192 ? 24.587 45.098 45.629 1.00 20.95 273 GLN A N 1
ATOM 1369 C CA . GLN A 1 192 ? 24.717 43.751 46.181 1.00 19.23 273 GLN A CA 1
ATOM 1370 C C . GLN 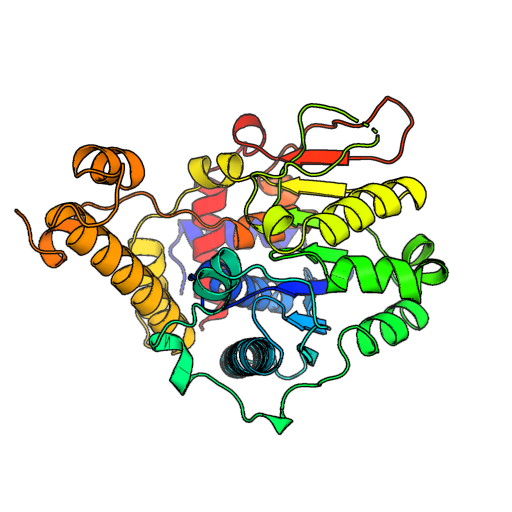A 1 192 ? 23.335 43.152 46.423 1.00 15.69 273 GLN A C 1
ATOM 1371 O O . GLN A 1 192 ? 22.302 43.831 46.462 1.00 17.62 273 GLN A O 1
ATOM 1377 N N . PRO A 1 193 ? 23.279 41.819 46.582 1.00 15.37 274 PRO A N 1
ATOM 1378 C CA . PRO A 1 193 ? 21.940 41.253 46.749 1.00 15.48 274 PRO A CA 1
ATOM 1379 C C . PRO A 1 193 ? 21.308 41.373 48.130 1.00 13.63 274 PRO A C 1
ATOM 1380 O O . PRO A 1 193 ? 22.027 41.240 49.147 1.00 17.05 274 PRO A O 1
ATOM 1384 N N . ASP A 1 194 ? 19.997 41.583 48.163 1.00 16.47 275 ASP A N 1
ATOM 1385 C CA . ASP A 1 194 ? 19.166 41.557 49.391 1.00 16.91 275 ASP A CA 1
ATOM 1386 C C . ASP A 1 194 ? 19.130 40.124 49.914 1.00 17.47 275 ASP A C 1
ATOM 1387 O O . ASP A 1 194 ? 18.632 39.205 49.225 1.00 18.81 275 ASP A O 1
ATOM 1392 N N . THR A 1 195 ? 19.562 39.948 51.169 1.00 16.58 276 THR A N 1
ATOM 1393 C CA . THR A 1 195 ? 19.510 38.603 51.760 1.00 17.03 276 THR A CA 1
ATOM 1394 C C . THR A 1 195 ? 18.125 38.036 51.943 1.00 18.40 276 THR A C 1
ATOM 1395 O O . THR A 1 195 ? 18.007 36.819 52.187 1.00 21.56 276 THR A O 1
ATOM 1399 N N . ARG A 1 196 ? 17.092 38.873 51.875 1.00 15.98 277 ARG A N 1
ATOM 1400 C CA . ARG A 1 196 ? 15.708 38.458 52.095 1.00 17.03 277 ARG A CA 1
ATOM 1401 C C . ARG A 1 196 ? 15.036 37.930 50.845 1.00 17.55 277 ARG A C 1
ATOM 1402 O O . ARG A 1 196 ? 13.999 37.297 50.925 1.00 21.52 277 ARG A O 1
ATOM 1410 N N . ALA A 1 197 ? 15.595 38.224 49.670 1.00 16.53 278 ALA A N 1
ATOM 1411 C CA . ALA A 1 197 ? 14.883 37.867 48.445 1.00 14.97 278 ALA A CA 1
ATOM 1412 C C . ALA A 1 197 ? 15.140 36.385 48.188 1.00 13.45 278 ALA A C 1
ATOM 1413 O O . ALA A 1 197 ? 16.282 35.958 48.266 1.00 14.06 278 ALA A O 1
ATOM 1415 N N . TYR A 1 198 ? 14.088 35.651 47.834 1.00 1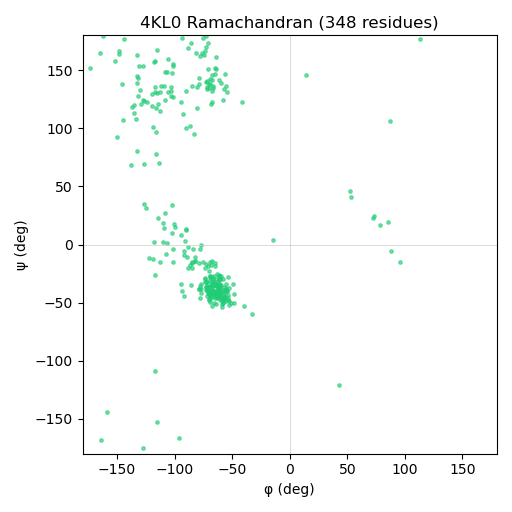1.00 279 TYR A N 1
ATOM 1416 C CA . TYR A 1 198 ? 14.138 34.178 47.811 1.00 14.28 279 TYR A CA 1
ATOM 1417 C C . TYR A 1 198 ? 15.313 33.634 46.990 1.00 13.61 279 TYR A C 1
ATOM 1418 O O . TYR A 1 198 ? 16.098 32.777 47.466 1.00 12.70 279 TYR A O 1
ATOM 1427 N N . ASN A 1 199 ? 15.439 34.109 45.758 1.00 11.28 280 ASN A N 1
ATOM 1428 C CA . ASN A 1 199 ? 16.492 33.558 44.895 1.00 9.49 280 ASN A CA 1
ATOM 1429 C C . ASN A 1 199 ? 17.892 33.911 45.391 1.00 11.16 280 ASN A C 1
ATOM 1430 O O . ASN A 1 199 ? 18.845 33.187 45.204 1.00 10.65 280 ASN A O 1
ATOM 1435 N N . ASN A 1 200 ? 18.031 35.084 45.980 1.00 10.68 281 ASN A N 1
ATOM 1436 C CA . ASN A 1 200 ? 19.371 35.373 46.494 1.00 11.31 281 ASN A CA 1
ATOM 1437 C C . ASN A 1 200 ? 19.702 34.478 47.690 1.00 13.03 281 ASN A C 1
ATOM 1438 O O . ASN A 1 200 ? 20.837 34.002 47.804 1.00 12.75 281 ASN A O 1
ATOM 1443 N N . ALA A 1 201 ? 18.697 34.263 48.567 1.00 11.42 282 ALA A N 1
ATOM 1444 C CA . ALA A 1 201 ? 18.838 33.479 49.824 1.00 11.80 282 ALA A CA 1
ATOM 1445 C C . ALA A 1 201 ? 19.074 31.985 49.602 1.00 12.50 282 ALA A C 1
ATOM 1446 O O . ALA A 1 201 ? 19.629 31.329 50.499 1.00 15.19 282 ALA A O 1
ATOM 1448 N N . THR A 1 202 ? 18.769 31.491 48.395 1.00 12.34 283 THR A N 1
ATOM 1449 C CA . THR A 1 202 ? 19.062 30.082 48.081 1.00 13.42 283 THR A CA 1
ATOM 1450 C C . THR A 1 202 ? 20.546 29.779 48.284 1.00 12.47 283 THR A C 1
ATOM 1451 O O . THR A 1 202 ? 20.895 28.745 48.882 1.00 14.51 283 THR A O 1
ATOM 1455 N N . ASP A 1 203 ? 21.417 30.679 47.797 1.00 12.55 284 ASP A N 1
ATOM 1456 C CA . ASP A 1 203 ? 22.872 30.551 48.015 1.00 12.32 284 ASP A CA 1
ATOM 1457 C C . ASP A 1 203 ? 23.369 32.002 48.019 1.00 13.46 284 ASP A C 1
ATOM 1458 O O . ASP A 1 203 ? 23.688 32.583 46.961 1.00 12.69 284 ASP A O 1
ATOM 1463 N N . ILE A 1 204 ? 23.434 32.571 49.214 1.00 14.31 285 ILE A N 1
ATOM 1464 C CA . ILE A 1 204 ? 23.684 34.023 49.291 1.00 13.48 285 ILE A CA 1
ATOM 1465 C C . ILE A 1 204 ? 25.114 34.392 48.862 1.00 15.74 285 ILE A C 1
ATOM 1466 O O . ILE A 1 204 ? 25.300 35.485 48.310 1.00 15.90 285 ILE A O 1
ATOM 1471 N N . HIS A 1 205 ? 26.092 33.506 49.098 1.00 17.02 286 HIS A N 1
ATOM 1472 C CA . HIS A 1 205 ? 27.486 33.778 48.700 1.00 19.15 286 HIS A CA 1
ATOM 1473 C C . HIS A 1 205 ? 27.615 33.763 47.214 1.00 17.44 286 HIS A C 1
ATOM 1474 O O . HIS A 1 205 ? 28.276 34.634 46.651 1.00 17.47 286 HIS A O 1
ATOM 1481 N N . ALA A 1 206 ? 26.985 32.787 46.558 1.00 15.58 287 ALA A N 1
ATOM 1482 C CA . ALA A 1 206 ? 26.932 32.828 45.086 1.00 16.19 287 ALA A CA 1
ATOM 1483 C C . ALA A 1 206 ? 26.209 34.069 44.543 1.00 12.05 287 ALA A C 1
ATOM 1484 O O . ALA A 1 206 ? 26.638 34.613 43.526 1.00 12.98 287 ALA A O 1
ATOM 1486 N N . ALA A 1 207 ? 25.101 34.505 45.184 1.00 13.28 288 ALA A N 1
ATOM 1487 C CA . ALA A 1 207 ? 24.423 35.731 44.749 1.00 11.84 288 ALA A CA 1
ATOM 1488 C C . ALA A 1 207 ? 25.356 36.942 44.906 1.00 14.17 288 ALA A C 1
ATOM 1489 O O . ALA A 1 207 ? 25.423 37.773 44.009 1.00 15.54 288 ALA A O 1
ATOM 1491 N N . ARG A 1 208 ? 26.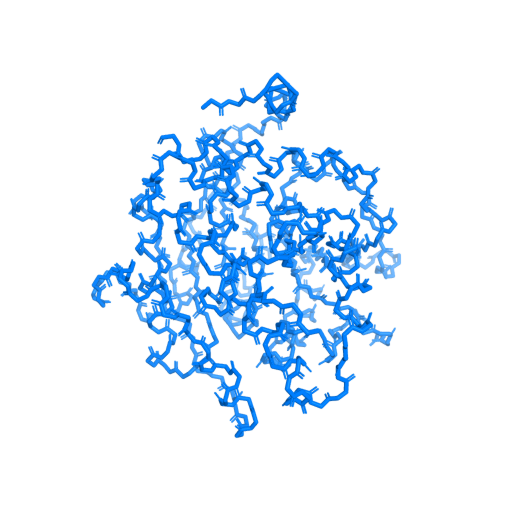055 37.038 46.024 1.00 15.53 289 ARG A N 1
ATOM 1492 C CA . ARG A 1 208 ? 27.007 38.156 46.148 1.00 16.39 289 ARG A CA 1
ATOM 1493 C C . ARG A 1 208 ? 28.095 38.066 45.063 1.00 15.25 289 ARG A C 1
ATOM 1494 O O . ARG A 1 208 ? 28.508 39.096 44.529 1.00 17.76 289 ARG A O 1
ATOM 1502 N N . ALA A 1 209 ? 28.606 36.881 44.798 1.00 14.96 290 ALA A N 1
ATOM 1503 C CA . ALA A 1 209 ? 29.681 36.745 43.813 1.00 14.85 290 ALA A CA 1
ATOM 1504 C C . ALA A 1 209 ? 29.150 37.192 42.427 1.00 18.36 290 ALA A C 1
ATOM 1505 O O . ALA A 1 209 ? 29.862 37.838 41.633 1.00 19.15 290 ALA A O 1
ATOM 1507 N N . LEU A 1 210 ? 27.913 36.813 42.109 1.00 14.39 291 LEU A N 1
ATOM 1508 C CA . LEU A 1 210 ? 27.370 37.095 40.781 1.00 15.74 291 LEU A CA 1
ATOM 1509 C C . LEU A 1 210 ? 27.126 38.584 40.575 1.00 16.10 291 LEU A C 1
ATOM 1510 O O . LEU A 1 210 ? 27.584 39.126 39.531 1.00 17.21 291 LEU A O 1
ATOM 1515 N N . TYR A 1 211 ? 26.444 39.249 41.532 1.00 15.53 292 TYR A N 1
ATOM 1516 C CA . TYR A 1 211 ? 26.086 40.666 41.413 1.00 17.15 292 TYR A CA 1
ATOM 1517 C C . TYR A 1 211 ? 27.384 41.432 41.310 1.00 19.88 292 TYR A C 1
ATOM 1518 O O . TYR A 1 211 ? 27.528 42.335 40.476 1.00 19.11 292 TYR A O 1
ATOM 1527 N N . ARG A 1 212 ? 28.331 41.070 42.170 1.00 18.18 293 ARG A N 1
ATOM 1528 C CA . ARG A 1 212 ? 29.617 41.768 42.193 1.00 19.33 293 ARG A CA 1
ATOM 1529 C C . ARG A 1 212 ? 30.396 41.536 40.904 1.00 19.33 293 ARG A C 1
ATOM 1530 O O . ARG A 1 212 ? 30.879 42.502 40.314 1.00 21.98 293 ARG A O 1
ATOM 1538 N N . ARG A 1 213 ? 30.553 40.291 40.458 1.00 17.06 294 ARG A N 1
ATOM 1539 C CA . ARG A 1 213 ? 31.400 40.035 39.316 1.00 18.79 294 ARG A CA 1
ATOM 1540 C C . ARG A 1 213 ? 30.804 40.566 38.020 1.00 22.60 294 ARG A C 1
ATOM 1541 O O . ARG A 1 213 ? 31.557 40.872 37.091 1.00 25.24 294 ARG A O 1
ATOM 1549 N N . ALA A 1 214 ? 29.474 40.660 37.934 1.00 17.70 295 ALA A N 1
ATOM 1550 C CA . ALA A 1 214 ? 28.859 41.055 36.686 1.00 20.93 295 ALA A CA 1
ATOM 1551 C C . ALA A 1 214 ? 29.264 42.508 36.512 1.00 23.29 295 ALA A C 1
ATOM 1552 O O . ALA A 1 214 ? 29.669 42.943 35.418 1.00 21.76 295 ALA A O 1
ATOM 1554 N N . GLN A 1 215 ? 29.212 43.235 37.610 1.00 17.81 296 GLN A N 1
ATOM 1555 C CA . GLN A 1 215 ? 29.543 44.669 37.620 1.00 23.43 296 GLN A CA 1
ATOM 1556 C C . GLN A 1 215 ? 31.040 44.909 37.371 1.00 25.32 296 GLN A C 1
ATOM 1557 O O . GLN A 1 215 ? 31.394 45.815 36.611 1.00 26.31 296 GLN A O 1
ATOM 1563 N N . GLN A 1 216 ? 31.907 44.088 37.972 1.00 24.24 297 GLN A N 1
ATOM 1564 C CA . GLN A 1 216 ? 33.351 44.151 37.678 1.00 25.14 297 GLN A CA 1
ATOM 1565 C C . GLN A 1 216 ? 33.672 43.850 36.219 1.00 27.33 297 GLN A C 1
ATOM 1566 O O . GLN A 1 216 ? 34.656 44.385 35.654 1.00 29.46 297 GLN A O 1
ATOM 1572 N N . LEU A 1 217 ? 32.877 42.975 35.602 1.00 26.05 298 LEU A N 1
ATOM 1573 C CA . LEU A 1 217 ? 33.081 42.607 34.217 1.00 24.69 298 LEU A CA 1
ATOM 1574 C C . LEU A 1 217 ? 32.332 43.560 33.233 1.00 23.71 298 LEU A C 1
ATOM 1575 O O . LEU A 1 217 ? 32.449 43.403 32.007 1.00 29.06 298 LEU A O 1
ATOM 1580 N N . GLY A 1 218 ? 31.594 44.537 33.756 1.00 23.10 299 GLY A N 1
ATOM 1581 C CA . GLY A 1 218 ? 30.887 45.499 32.923 1.00 23.02 299 GLY A CA 1
ATOM 1582 C C . GLY A 1 218 ? 29.670 44.929 32.218 1.00 21.89 299 GLY A C 1
ATOM 1583 O O . GLY A 1 218 ? 29.219 45.448 31.183 1.00 23.72 299 GLY A O 1
ATOM 1584 N N . ILE A 1 219 ? 29.084 43.869 32.778 1.00 20.26 300 ILE A N 1
ATOM 1585 C CA . ILE A 1 219 ? 27.895 43.281 32.129 1.00 19.78 300 ILE A CA 1
ATOM 1586 C C . ILE A 1 219 ? 26.629 43.863 32.733 1.00 17.07 300 ILE A C 1
ATOM 1587 O O . ILE A 1 219 ? 26.432 43.751 33.945 1.00 19.21 300 ILE A O 1
ATOM 1592 N N . PRO A 1 220 ? 25.753 44.486 31.923 1.00 17.94 301 PRO A N 1
ATOM 1593 C CA . PRO A 1 220 ? 24.549 45.142 32.469 1.00 18.13 301 PRO A CA 1
ATOM 1594 C C . PRO A 1 220 ? 23.712 44.141 33.302 1.00 16.61 301 PRO A C 1
ATOM 1595 O O . PRO A 1 220 ? 23.528 43.016 32.852 1.00 17.35 301 PRO A O 1
ATOM 1599 N N . LEU A 1 221 ? 23.231 44.576 34.448 1.00 16.80 302 LEU A N 1
ATOM 1600 C CA . LEU A 1 221 ? 22.344 43.775 35.306 1.00 18.00 302 LEU A CA 1
ATOM 1601 C C . LEU A 1 221 ? 20.976 44.369 35.336 1.00 18.08 302 LEU A C 1
ATOM 1602 O O . LEU A 1 221 ? 20.815 45.592 35.473 1.00 19.92 302 LEU A O 1
ATOM 1607 N N . ARG A 1 222 ? 19.924 43.552 35.234 1.00 13.97 303 ARG A N 1
ATOM 1608 C CA . ARG A 1 222 ? 18.587 44.076 35.353 1.00 15.83 303 ARG A CA 1
ATOM 1609 C C . ARG A 1 222 ? 17.873 43.200 36.386 1.00 16.43 303 ARG A C 1
ATOM 1610 O O . ARG A 1 222 ? 17.854 41.983 36.214 1.00 16.18 303 ARG A O 1
ATOM 1618 N N . ILE A 1 223 ? 17.396 43.810 37.462 1.00 14.82 304 ILE A N 1
ATOM 1619 C CA . ILE A 1 223 ? 16.915 43.042 38.632 1.00 13.57 304 ILE A CA 1
ATOM 1620 C C . ILE A 1 223 ? 15.432 43.320 38.774 1.00 15.80 304 ILE A C 1
ATOM 1621 O O . ILE A 1 223 ? 14.980 44.477 38.978 1.00 17.08 304 ILE A O 1
ATOM 1626 N N . LEU A 1 224 ? 14.637 42.275 38.639 1.00 13.22 305 LEU A N 1
ATOM 1627 C CA . LEU A 1 224 ? 13.192 42.433 38.744 1.00 13.98 305 LEU A CA 1
ATOM 1628 C C . LEU A 1 224 ? 12.796 41.926 40.119 1.00 16.53 305 LEU A C 1
ATOM 1629 O O . LEU A 1 224 ? 13.262 40.866 40.539 1.00 17.63 305 LEU A O 1
ATOM 1634 N N . THR A 1 225 ? 11.943 42.645 40.815 1.00 18.03 306 THR A N 1
ATOM 1635 C CA . THR A 1 225 ? 11.697 42.343 42.225 1.00 15.49 306 THR A CA 1
ATOM 1636 C C . THR A 1 225 ? 10.243 41.886 42.398 1.00 14.99 306 THR A C 1
ATOM 1637 O O . THR A 1 225 ? 9.368 42.003 41.500 1.00 17.72 306 THR A O 1
ATOM 1641 N N . LYS A 1 226 ? 9.925 41.338 43.550 1.00 16.77 307 LYS A N 1
ATOM 1642 C CA . LYS A 1 226 ? 8.584 40.793 43.737 1.00 18.81 307 LYS A CA 1
ATOM 1643 C C . LYS A 1 226 ? 7.465 41.859 43.568 1.00 17.63 307 LYS A C 1
ATOM 1644 O O . LYS A 1 226 ? 6.370 41.527 43.147 1.00 19.76 307 LYS A O 1
ATOM 1650 N N . GLU A 1 227 ? 7.768 43.134 43.881 1.00 19.22 308 GLU A N 1
ATOM 1651 C CA . GLU A 1 227 ? 6.776 44.211 43.709 1.00 20.59 308 GLU A CA 1
ATOM 1652 C C . GLU A 1 227 ? 6.309 44.422 42.265 1.00 18.98 308 GLU A C 1
ATOM 1653 O O . GLU A 1 227 ? 5.147 44.840 42.011 1.00 21.90 308 GLU A O 1
ATOM 1659 N N . ALA A 1 228 ? 7.194 44.117 41.317 1.00 18.50 309 ALA A N 1
ATOM 1660 C CA . ALA A 1 228 ? 6.871 44.193 39.891 1.00 19.28 309 ALA A CA 1
ATOM 1661 C C . ALA A 1 228 ? 5.800 43.159 39.580 1.00 20.04 309 ALA A C 1
ATOM 1662 O O . ALA A 1 228 ? 4.865 43.421 38.831 1.00 21.86 309 ALA A O 1
ATOM 1664 N N . ALA A 1 229 ? 5.918 41.957 40.157 1.00 19.95 310 ALA A N 1
ATOM 1665 C CA . ALA A 1 229 ? 4.886 40.946 39.896 1.00 18.46 310 ALA A CA 1
ATOM 1666 C C . ALA A 1 229 ? 3.514 41.251 40.496 1.00 22.12 310 ALA A C 1
ATOM 1667 O O . ALA A 1 229 ? 2.469 40.919 39.894 1.00 21.17 310 ALA A O 1
ATOM 1669 N N . TYR A 1 230 ? 3.492 41.861 41.694 1.00 22.40 311 TYR A N 1
ATOM 1670 C CA . TYR A 1 230 ? 2.222 42.151 42.353 1.00 26.36 311 TYR A CA 1
ATOM 1671 C C . TYR A 1 230 ? 1.361 42.984 41.413 1.00 26.53 311 TYR A C 1
ATOM 1672 O O . TYR A 1 230 ? 0.145 42.774 41.265 1.00 27.08 311 TYR A O 1
ATOM 1681 N N . LYS A 1 231 ? 2.009 43.922 40.748 1.00 25.45 312 LYS A N 1
ATOM 1682 C CA . LYS A 1 231 ? 1.256 44.820 39.905 1.00 26.49 312 LYS A CA 1
ATOM 1683 C C . LYS A 1 231 ? 0.609 44.120 38.690 1.00 30.43 312 LYS A C 1
ATOM 1684 O O . LYS A 1 231 ? -0.469 44.514 38.217 1.00 30.78 312 LYS A O 1
ATOM 1690 N N . ALA A 1 232 ? 1.264 43.074 38.193 1.00 28.50 313 ALA A N 1
ATOM 1691 C CA . ALA A 1 232 ? 0.797 42.371 36.994 1.00 26.55 313 ALA A CA 1
ATOM 1692 C C . ALA A 1 232 ? 0.219 40.970 37.311 1.00 26.05 313 ALA A C 1
ATOM 1693 O O . ALA A 1 232 ? 0.244 40.065 36.461 1.00 24.94 313 ALA A O 1
ATOM 1695 N N . ALA A 1 233 ? -0.301 40.784 38.529 1.00 23.26 314 ALA A N 1
ATOM 1696 C CA . ALA A 1 233 ? -0.785 39.479 38.970 1.00 22.25 314 ALA A CA 1
ATOM 1697 C C . ALA A 1 233 ? -1.920 39.025 38.084 1.00 20.34 314 ALA A C 1
ATOM 1698 O O . ALA A 1 233 ? -2.739 39.854 37.661 1.00 20.66 314 ALA A O 1
ATOM 1700 N N . VAL A 1 234 ? -1.973 37.740 37.773 1.00 19.14 315 VAL A N 1
ATOM 1701 C CA . VAL A 1 234 ? -3.011 37.181 36.890 1.00 20.85 315 VAL A CA 1
ATOM 1702 C C . VAL A 1 234 ? -4.104 36.471 37.704 1.00 20.26 315 VAL A C 1
ATOM 1703 O O . VAL A 1 234 ? -3.878 36.021 38.835 1.00 17.57 315 VAL A O 1
ATOM 1707 N N . PRO A 1 235 ? -5.336 36.361 37.150 1.00 20.91 316 PRO A N 1
ATOM 1708 C CA . PRO A 1 235 ? -6.377 35.642 37.907 1.00 18.35 316 PRO A CA 1
ATOM 1709 C C . PRO A 1 235 ? -6.310 34.137 37.652 1.00 18.25 316 PRO A C 1
ATOM 1710 O O . PRO A 1 235 ? -5.517 33.728 36.746 1.00 19.23 316 PRO A O 1
ATOM 1714 N N . PRO A 1 236 ? -7.109 33.314 38.374 1.00 16.55 317 PRO A N 1
ATOM 1715 C CA . PRO A 1 236 ? -7.169 31.877 38.080 1.00 18.61 317 PRO A CA 1
ATOM 1716 C C . PRO A 1 236 ? -7.480 31.598 36.611 1.00 20.28 317 PRO A C 1
ATOM 1717 O O . PRO A 1 236 ? -7.108 30.527 36.153 1.00 19.26 317 PRO A O 1
ATOM 1721 N N . ALA A 1 237 ? -8.196 32.497 35.918 1.00 20.74 318 ALA A N 1
ATOM 1722 C CA . ALA A 1 237 ? -8.599 32.236 34.541 1.00 22.06 318 ALA A CA 1
ATOM 1723 C C . ALA A 1 237 ? -7.369 32.024 33.678 1.00 20.79 318 ALA A C 1
ATOM 1724 O O . ALA A 1 237 ? -7.472 31.338 32.616 1.00 22.28 318 ALA A O 1
ATOM 1726 N N . PHE A 1 238 ? -6.246 32.629 34.090 1.00 20.76 319 PHE A N 1
ATOM 1727 C CA . PHE A 1 238 ? -4.951 32.412 33.390 1.00 18.49 319 PHE A CA 1
ATOM 1728 C C . PHE A 1 238 ? -4.639 30.919 33.332 1.00 18.46 319 PHE A C 1
ATOM 1729 O O . PHE A 1 238 ? -4.352 30.392 32.247 1.00 17.82 319 PHE A O 1
ATOM 1737 N N . TYR A 1 239 ? -4.746 30.229 34.472 1.00 16.13 320 TYR A N 1
ATOM 1738 C CA . TYR A 1 239 ? -4.439 28.803 34.578 1.00 16.91 320 TYR A CA 1
ATOM 1739 C C . TYR A 1 239 ? -5.562 27.953 33.994 1.00 17.63 320 TYR A C 1
ATOM 1740 O O . TYR A 1 239 ? -5.318 26.877 33.455 1.00 19.38 320 TYR A O 1
ATOM 1749 N N . GLU A 1 240 ? -6.816 28.419 34.129 1.00 20.80 321 GLU A N 1
ATOM 1750 C CA . GLU A 1 240 ? -7.910 27.633 33.590 1.00 20.53 321 GLU A CA 1
ATOM 1751 C C . GLU A 1 240 ? -7.887 27.714 32.076 1.00 17.65 321 GLU A C 1
ATOM 1752 O O . GLU A 1 240 ? -8.042 26.703 31.437 1.00 21.04 321 GLU A O 1
ATOM 1758 N N . GLY A 1 241 ? -7.578 28.893 31.550 1.00 19.35 322 GLY A N 1
ATOM 1759 C CA . GLY A 1 241 ? -7.367 29.092 30.108 1.00 22.35 322 GLY A CA 1
ATOM 1760 C C . GLY A 1 241 ? -6.343 28.186 29.468 1.00 24.49 322 GLY A C 1
ATOM 1761 O O . GLY A 1 241 ? -6.531 27.681 28.362 1.00 24.73 322 GLY A O 1
ATOM 1762 N N . ILE A 1 242 ? -5.237 27.948 30.167 1.00 22.90 323 ILE A N 1
ATOM 1763 C CA . ILE A 1 242 ? -4.183 27.142 29.559 1.00 20.21 323 ILE A CA 1
ATOM 1764 C C . ILE A 1 242 ? -4.396 25.646 29.733 1.00 19.79 323 ILE A C 1
ATOM 1765 O O . ILE A 1 242 ? -3.770 24.844 29.042 1.00 19.81 323 ILE A O 1
ATOM 1770 N N . ALA A 1 243 ? -5.277 25.259 30.646 1.00 18.52 324 ALA A N 1
ATOM 1771 C CA . ALA A 1 243 ? -5.556 23.861 30.842 1.00 18.92 324 ALA A CA 1
ATOM 1772 C C . ALA A 1 243 ? -6.747 23.401 29.968 1.00 24.03 324 ALA A C 1
ATOM 1773 O O . ALA A 1 243 ? -6.974 22.205 29.816 1.00 22.74 324 ALA A O 1
ATOM 1775 N N . ARG A 1 244 ? -7.411 24.364 29.347 1.00 23.57 325 ARG A N 1
ATOM 1776 C CA . ARG A 1 244 ? -8.740 24.130 28.752 1.00 27.13 325 ARG A CA 1
ATOM 1777 C C . ARG A 1 244 ? -8.728 23.001 27.715 1.00 26.23 325 ARG A C 1
ATOM 1778 O O . ARG A 1 244 ? -9.647 22.178 27.655 1.00 28.76 325 ARG A O 1
ATOM 1786 N N . ASN A 1 245 ? -7.675 22.943 26.927 1.00 23.60 326 ASN A N 1
ATOM 1787 C CA . ASN A 1 245 ? -7.636 21.991 25.838 1.00 25.21 326 ASN A CA 1
ATOM 1788 C C . ASN A 1 245 ? -6.852 20.725 26.111 1.00 25.71 326 ASN A C 1
ATOM 1789 O O . ASN A 1 245 ? -6.489 20.015 25.163 1.00 27.13 326 ASN A O 1
ATOM 1794 N N . GLY A 1 246 ? -6.541 20.467 27.386 1.00 24.38 327 GLY A N 1
ATOM 1795 C CA . GLY A 1 246 ? -5.911 19.216 27.764 1.00 22.80 327 GLY A CA 1
ATOM 1796 C C . GLY A 1 246 ? -4.413 19.134 27.476 1.00 21.05 327 GLY A C 1
ATOM 1797 O O . GLY A 1 246 ? -3.850 18.038 27.440 1.00 23.85 327 GLY A O 1
ATOM 1798 N N . HIS A 1 247 ? -3.745 20.257 27.247 1.00 21.46 328 HIS A N 1
ATOM 1799 C CA . HIS A 1 247 ? -2.293 20.129 27.075 1.00 17.75 328 HIS A CA 1
ATOM 1800 C C . HIS A 1 247 ? -1.708 19.703 28.419 1.00 17.02 328 HIS A C 1
ATOM 1801 O O . HIS A 1 247 ? -2.051 20.302 29.442 1.00 17.93 328 HIS A O 1
ATOM 1808 N N . PRO A 1 248 ? -0.829 18.672 28.432 1.00 17.55 329 PRO A N 1
ATOM 1809 C CA . PRO A 1 248 ? -0.335 18.209 29.751 1.00 17.30 329 PRO A CA 1
ATOM 1810 C C . PRO A 1 248 ? 0.409 19.301 30.533 1.00 14.65 329 PRO A C 1
ATOM 1811 O O . PRO A 1 248 ? 0.394 19.263 31.758 1.00 15.35 329 PRO A O 1
ATOM 1815 N N . VAL A 1 249 ? 1.053 20.240 29.837 1.00 15.24 330 VAL A N 1
ATOM 1816 C CA . VAL A 1 249 ? 1.802 21.244 30.582 1.00 13.50 330 VAL A CA 1
ATOM 1817 C C . VAL A 1 249 ? 0.844 22.262 31.134 1.00 14.12 330 VAL A C 1
ATOM 1818 O O . VAL A 1 249 ? 0.985 22.746 32.253 1.00 14.27 330 VAL A O 1
ATOM 1822 N N . GLY A 1 250 ? -0.207 22.567 30.356 1.00 15.43 331 GLY A N 1
ATOM 1823 C CA . GLY A 1 250 ? -1.267 23.421 30.882 1.00 16.31 331 GLY A CA 1
ATOM 1824 C C . GLY A 1 250 ? -2.020 22.841 32.089 1.00 13.94 331 GLY A C 1
ATOM 1825 O O . GLY A 1 250 ? -2.289 23.566 33.048 1.00 14.09 331 GLY A O 1
ATOM 1826 N N . GLU A 1 251 ? -2.358 21.543 32.044 1.00 16.56 332 GLU A N 1
ATOM 1827 C CA . GLU A 1 251 ? -3.038 20.906 33.159 1.00 15.56 332 GLU A CA 1
ATOM 1828 C C . GLU A 1 251 ? -2.080 20.837 34.362 1.00 15.15 332 GLU A C 1
ATOM 1829 O O . GLU A 1 251 ? -2.492 21.059 35.494 1.00 16.39 332 GLU A O 1
ATOM 1835 N N . TYR A 1 252 ? -0.822 20.496 34.126 1.00 14.45 333 TYR A N 1
ATOM 1836 C CA . TYR A 1 252 ? 0.154 20.571 35.239 1.00 15.33 333 TYR A CA 1
ATOM 1837 C C . TYR A 1 252 ? 0.143 21.949 35.912 1.00 12.97 333 TYR A C 1
ATOM 1838 O O . TYR A 1 252 ? 0.093 22.037 37.159 1.00 13.81 333 TYR A O 1
ATOM 1847 N N . LEU A 1 253 ? 0.206 23.024 35.118 1.00 13.90 334 LEU A N 1
ATOM 1848 C CA . LEU A 1 253 ? 0.308 24.355 35.729 1.00 12.08 334 LEU A CA 1
ATOM 1849 C C . LEU A 1 253 ? -0.949 24.668 36.518 1.00 12.99 334 LEU A C 1
ATOM 1850 O O . LEU A 1 253 ? -0.890 25.166 37.637 1.00 14.53 334 LEU A O 1
ATOM 1855 N N . ARG A 1 254 ? -2.130 24.414 35.930 1.00 13.35 335 ARG A N 1
ATOM 1856 C CA . ARG A 1 254 ? -3.328 24.713 36.679 1.00 15.18 335 ARG A CA 1
ATOM 1857 C C . ARG A 1 254 ? -3.400 23.868 37.961 1.00 14.40 335 ARG A C 1
ATOM 1858 O O . ARG A 1 254 ? -3.721 24.392 39.018 1.00 16.41 335 ARG A O 1
ATOM 1866 N N . ASP A 1 255 ? -3.067 22.583 37.861 1.00 17.14 336 ASP A N 1
ATOM 1867 C CA . ASP A 1 255 ? -3.160 21.697 39.025 1.00 16.93 336 ASP A CA 1
ATOM 1868 C C . ASP A 1 255 ? -2.146 22.107 40.105 1.00 15.91 336 ASP A C 1
ATOM 1869 O O . ASP A 1 255 ? -2.502 22.167 41.294 1.00 18.06 336 ASP A O 1
ATOM 1874 N N . VAL A 1 256 ? -0.922 22.448 39.712 1.00 15.51 337 VAL A N 1
ATOM 1875 C CA . VAL A 1 256 ? 0.027 22.866 40.765 1.00 17.59 337 VAL A CA 1
ATOM 1876 C C . VAL A 1 256 ? -0.393 24.181 41.445 1.00 17.15 337 VAL A C 1
ATOM 1877 O O . VAL A 1 256 ? -0.273 24.348 42.683 1.00 16.21 337 VAL A O 1
ATOM 1881 N N . GLN A 1 257 ? -0.874 25.140 40.666 1.00 12.95 338 GLN A N 1
ATOM 1882 C CA . GLN A 1 257 ? -1.271 26.388 41.293 1.00 14.65 338 GLN A CA 1
ATOM 1883 C C . GLN A 1 257 ? -2.500 26.169 42.174 1.00 16.38 338 GLN A C 1
ATOM 1884 O O . GLN A 1 257 ? -2.582 26.639 43.313 1.00 15.62 338 GLN A O 1
ATOM 1890 N N . LYS A 1 258 ? -3.463 25.423 41.649 1.00 15.03 339 LYS A N 1
ATOM 1891 C CA . LYS A 1 258 ? -4.683 25.265 42.436 1.00 15.89 339 LYS A CA 1
ATOM 1892 C C . LYS A 1 258 ? -4.371 24.463 43.711 1.00 17.69 339 LYS A C 1
ATOM 1893 O O . LYS A 1 258 ? -4.837 24.854 44.777 1.00 17.91 339 LYS A O 1
ATOM 1899 N N . ASN A 1 259 ? -3.587 23.393 43.629 1.00 16.39 340 ASN A N 1
ATOM 1900 C CA . ASN A 1 259 ? -3.322 22.594 44.829 1.00 19.81 340 ASN A CA 1
ATOM 1901 C C . ASN A 1 259 ? -2.436 23.342 45.843 1.00 20.65 340 ASN A C 1
ATOM 1902 O O . ASN A 1 259 ? -2.693 23.280 47.067 1.00 22.44 340 ASN A O 1
ATOM 1907 N N . ALA A 1 260 ? -1.399 24.062 45.380 1.00 18.78 341 ALA A N 1
ATOM 1908 C CA . ALA A 1 260 ? -0.601 24.905 46.277 1.00 20.82 341 ALA A CA 1
ATOM 1909 C C . ALA A 1 260 ? -1.492 25.874 47.063 1.00 19.37 341 ALA A C 1
ATOM 1910 O O . ALA A 1 260 ? -1.349 26.078 48.307 1.00 19.29 341 ALA A O 1
ATOM 1912 N N . LEU A 1 261 ? -2.449 26.481 46.377 1.00 18.86 342 LEU A N 1
ATOM 1913 C CA . LEU A 1 261 ? -3.270 27.478 47.011 1.00 17.47 342 LEU A CA 1
ATOM 1914 C C . LEU A 1 261 ? -4.269 26.814 48.005 1.00 17.77 342 LEU A C 1
ATOM 1915 O O . LEU A 1 261 ? -4.552 27.361 49.092 1.00 17.34 342 LEU A O 1
ATOM 1920 N N . LYS A 1 262 ? -4.741 25.640 47.595 1.00 16.87 343 LYS A N 1
ATOM 1921 C CA . LYS A 1 262 ? -5.642 24.835 48.437 1.00 19.49 343 LYS A CA 1
ATOM 1922 C C . LYS A 1 262 ? -4.920 24.491 49.731 1.00 21.66 343 LYS A C 1
ATOM 1923 O O . LYS A 1 262 ? -5.460 24.670 50.839 1.00 21.44 343 LYS A O 1
ATOM 1929 N N . GLY A 1 263 ? -3.683 24.025 49.599 1.00 18.84 344 GLY A N 1
ATOM 1930 C CA . GLY A 1 263 ? -2.905 23.660 50.781 1.00 20.85 344 GLY A CA 1
ATOM 1931 C C . GLY A 1 263 ? -2.679 24.867 51.685 1.00 20.71 344 GLY A C 1
ATOM 1932 O O . GLY A 1 263 ? -2.724 24.763 52.930 1.00 19.83 344 GLY A O 1
ATOM 1933 N N . LEU A 1 264 ? -2.441 26.035 51.103 1.00 18.95 345 LEU A N 1
ATOM 1934 C CA . LEU A 1 264 ? -2.211 27.247 51.911 1.00 15.69 345 LEU A CA 1
ATOM 1935 C C . LEU A 1 264 ? -3.509 27.693 52.649 1.00 19.50 345 LEU A C 1
ATOM 1936 O O . LEU A 1 264 ? -3.551 27.988 53.864 1.00 18.71 345 LEU A O 1
ATOM 1941 N N . TRP A 1 265 ? -4.607 27.643 51.916 1.00 16.72 346 TRP A N 1
ATOM 1942 C CA . TRP A 1 265 ? -5.919 27.934 52.498 1.00 17.89 346 TRP A CA 1
ATOM 1943 C C . TRP A 1 265 ? -6.285 27.010 53.668 1.00 20.91 346 TRP A C 1
ATOM 1944 O O . TRP A 1 265 ? -6.672 27.492 54.744 1.00 21.30 346 TRP A O 1
ATOM 1955 N N . GLU A 1 266 ? -6.107 25.701 53.484 1.00 17.79 347 GLU A N 1
ATOM 1956 C CA . GLU A 1 266 ? -6.499 24.699 54.502 1.00 20.94 347 GLU A CA 1
ATOM 1957 C C . GLU A 1 266 ? -5.628 24.874 55.736 1.00 22.03 347 GLU A C 1
ATOM 1958 O O . GLU A 1 266 ? -6.106 24.753 56.881 1.00 24.18 347 GLU A O 1
ATOM 1964 N N . GLY A 1 267 ? -4.371 25.237 55.497 1.00 22.67 348 GLY A N 1
ATOM 1965 C CA . GLY A 1 267 ? -3.374 25.318 56.572 1.00 19.53 348 GLY A CA 1
ATOM 1966 C C . GLY A 1 267 ? -3.710 26.497 57.458 1.00 24.89 348 GLY A C 1
ATOM 1967 O O . GLY A 1 267 ? -3.647 26.401 58.695 1.00 23.21 348 GLY A O 1
ATOM 1968 N N . ILE A 1 268 ? -4.086 27.605 56.827 1.00 19.94 349 ILE A N 1
ATOM 1969 C CA . ILE A 1 268 ? -4.454 28.848 57.498 1.00 24.15 349 ILE A CA 1
ATOM 1970 C C . ILE A 1 268 ? -5.765 28.627 58.248 1.00 27.61 349 ILE A C 1
ATOM 1971 O O . ILE A 1 268 ? -5.887 29.008 59.413 1.00 29.75 349 ILE A O 1
ATOM 1976 N N . GLN A 1 269 ? -6.732 28.003 57.571 1.00 23.77 350 GLN A N 1
ATOM 1977 C CA . GLN A 1 269 ? -8.007 27.621 58.225 1.00 26.58 350 GLN A CA 1
ATOM 1978 C C . GLN A 1 269 ? -7.793 26.892 59.561 1.00 27.62 350 GLN A C 1
ATOM 1979 O O . GLN A 1 269 ? -8.489 27.167 60.552 1.00 33.49 350 GLN A O 1
ATOM 1985 N N . ALA A 1 270 ? -6.831 25.976 59.600 1.00 27.91 351 ALA A N 1
ATOM 1986 C CA . ALA A 1 270 ? -6.532 25.241 60.814 1.00 28.28 351 ALA A CA 1
ATOM 1987 C C . ALA A 1 270 ? -5.459 25.930 61.703 1.00 26.83 351 ALA A C 1
ATOM 1988 O O . ALA A 1 270 ? -4.959 25.319 62.649 1.00 30.53 351 ALA A O 1
ATOM 1990 N N . ASN A 1 271 ? -5.143 27.198 61.417 1.00 27.98 352 ASN A N 1
ATOM 1991 C CA . ASN A 1 271 ? -4.145 27.979 62.178 1.00 27.65 352 ASN A CA 1
ATOM 1992 C C . ASN A 1 271 ? -2.801 27.220 62.273 1.00 27.29 352 ASN A C 1
ATOM 1993 O O . ASN A 1 271 ? -2.148 27.254 63.333 1.00 27.82 352 ASN A O 1
ATOM 1998 N N . LEU A 1 272 ? -2.366 26.567 61.174 1.00 26.28 353 LEU A N 1
ATOM 1999 C CA . LEU A 1 272 ? -1.137 25.736 61.163 1.00 24.62 353 LEU A CA 1
ATOM 2000 C C . LEU A 1 272 ? 0.076 26.398 60.547 1.00 24.57 353 LEU A C 1
ATOM 2001 O O . LEU A 1 272 ? 1.184 25.851 60.557 1.00 27.50 353 LEU A O 1
ATOM 2006 N N . ILE A 1 273 ? -0.119 27.593 60.027 1.00 21.91 354 ILE A N 1
ATOM 2007 C CA . ILE A 1 273 ? 0.950 28.345 59.437 1.00 22.40 354 ILE A CA 1
ATOM 2008 C C . ILE A 1 273 ? 1.170 29.598 60.245 1.00 22.50 354 ILE A C 1
ATOM 2009 O O . ILE A 1 273 ? 0.466 30.610 60.082 1.00 21.63 354 ILE A O 1
ATOM 2014 N N . PRO A 1 274 ? 2.155 29.547 61.175 1.00 20.94 355 PRO A N 1
ATOM 2015 C CA . PRO A 1 274 ? 2.235 30.666 62.103 1.00 20.13 355 PRO A CA 1
ATOM 2016 C C . PRO A 1 274 ? 2.387 32.024 61.439 1.00 21.37 355 PRO A C 1
ATOM 2017 O O . PRO A 1 274 ? 3.175 32.219 60.503 1.00 23.21 355 PRO A O 1
ATOM 2021 N N . GLY A 1 275 ? 1.599 32.968 61.923 1.00 19.59 356 GLY A N 1
ATOM 2022 C CA . GLY A 1 275 ? 1.690 34.343 61.475 1.00 19.95 356 GLY A CA 1
ATOM 2023 C C . GLY A 1 275 ? 0.668 34.666 60.370 1.00 21.93 356 GLY A C 1
ATOM 2024 O O . GLY A 1 275 ? 0.443 35.831 60.058 1.00 25.27 356 GLY A O 1
ATOM 2025 N N . LEU A 1 276 ? 0.070 33.648 59.752 1.00 23.28 357 LEU A N 1
ATOM 2026 C CA . LEU A 1 276 ? -0.861 33.939 58.641 1.00 25.15 357 LEU A CA 1
ATOM 2027 C C . LEU A 1 276 ? -2.281 33.704 59.098 1.00 22.71 357 LEU A C 1
ATOM 2028 O O . LEU A 1 276 ? -2.523 32.875 59.968 1.00 24.56 357 LEU A O 1
ATOM 2033 N N . ASP A 1 277 ? -3.219 34.465 58.556 1.00 23.60 358 ASP A N 1
ATOM 2034 C CA . ASP A 1 277 ? -4.612 34.246 58.926 1.00 23.77 358 ASP A CA 1
ATOM 2035 C C . ASP A 1 277 ? -5.540 34.478 57.740 1.00 26.77 358 ASP A C 1
ATOM 2036 O O . ASP A 1 277 ? -5.079 34.853 56.661 1.00 27.72 358 ASP A O 1
ATOM 2041 N N . THR A 1 278 ? -6.829 34.237 57.943 1.00 24.32 359 THR A N 1
ATOM 2042 C CA . THR A 1 278 ? -7.790 34.327 56.833 1.00 26.57 359 THR A CA 1
ATOM 2043 C C . THR A 1 278 ? -7.745 35.714 56.205 1.00 28.22 359 THR A C 1
ATOM 2044 O O . THR A 1 278 ? -7.883 35.862 54.968 1.00 27.21 359 THR A O 1
ATOM 2048 N N . ALA A 1 279 ? -7.547 36.732 57.038 1.00 31.00 360 ALA A N 1
ATOM 2049 C CA . ALA A 1 279 ? -7.418 38.113 56.586 1.00 32.65 360 ALA A CA 1
ATOM 2050 C C . ALA A 1 279 ? -6.201 38.324 55.703 1.00 33.23 360 ALA A C 1
ATOM 2051 O O . ALA A 1 279 ? -6.221 39.129 54.749 1.00 34.54 360 ALA A O 1
ATOM 2053 N N . TRP A 1 280 ? -5.129 37.614 56.003 1.00 29.11 361 TRP A N 1
ATOM 2054 C CA . TRP A 1 280 ? -3.952 37.791 55.185 1.00 27.89 361 TRP A CA 1
ATOM 2055 C C . TRP A 1 280 ? -4.224 37.135 53.826 1.00 25.27 361 TRP A C 1
ATOM 2056 O O . TRP A 1 280 ? -3.799 37.644 52.790 1.00 28.07 361 TRP A O 1
ATOM 2067 N N . PHE A 1 281 ? -4.958 36.037 53.847 1.00 21.31 362 PHE A N 1
ATOM 2068 C CA . PHE A 1 281 ? -5.232 35.306 52.608 1.00 20.78 362 PHE A CA 1
ATOM 2069 C C . PHE A 1 281 ? -6.143 36.129 51.666 1.00 27.40 362 PHE A C 1
ATOM 2070 O O . PHE A 1 281 ? -5.816 36.316 50.477 1.00 24.40 362 PHE A O 1
ATOM 2078 N N . PHE A 1 282 ? -7.284 36.598 52.179 1.00 26.30 363 PHE A N 1
ATOM 2079 C CA . PHE A 1 282 ? -8.131 37.496 51.367 1.00 29.10 363 PHE A CA 1
ATOM 2080 C C . PHE A 1 282 ? -7.378 38.767 50.856 1.00 29.86 363 PHE A C 1
ATOM 2081 O O . PHE A 1 282 ? -7.530 39.192 49.690 1.00 32.20 363 PHE A O 1
ATOM 2089 N N . ARG A 1 283 ? -6.531 39.351 51.688 1.00 31.98 364 ARG A N 1
ATOM 2090 C CA . ARG A 1 283 ? -5.795 40.559 51.311 1.00 32.40 364 ARG A CA 1
ATOM 2091 C C . ARG A 1 283 ? -4.667 40.269 50.304 1.00 34.95 364 ARG A C 1
ATOM 2092 O O . ARG A 1 283 ? -4.170 41.157 49.578 1.00 38.81 364 ARG A O 1
ATOM 2100 N N . THR A 1 284 ? -4.255 39.013 50.253 1.00 30.91 365 THR A N 1
ATOM 2101 C CA . THR A 1 284 ? -3.170 38.661 49.375 1.00 27.81 365 THR A CA 1
ATOM 2102 C C . THR A 1 284 ? -3.702 38.189 48.027 1.00 26.04 365 THR A C 1
ATOM 2103 O O . THR A 1 284 ? -3.095 38.521 46.990 1.00 28.89 365 THR A O 1
ATOM 2107 N N . PHE A 1 285 ? -4.780 37.418 48.052 1.00 25.57 366 PHE A N 1
ATOM 2108 C CA . PHE A 1 285 ? -5.280 36.726 46.848 1.00 24.13 366 PHE A CA 1
ATOM 2109 C C . PHE A 1 285 ? -6.613 37.217 46.317 1.00 29.13 366 PHE A C 1
ATOM 2110 O O . PHE A 1 285 ? -7.024 36.864 45.194 1.00 24.05 366 PHE A O 1
ATOM 2118 N N . VAL A 1 286 ? -7.331 37.980 47.135 1.00 29.53 367 VAL A N 1
ATOM 2119 C CA . VAL A 1 286 ? -8.654 38.361 46.747 1.00 29.20 367 VAL A CA 1
ATOM 2120 C C . VAL A 1 286 ? -8.728 39.877 46.592 1.00 33.40 367 VAL A C 1
ATOM 2121 O O . VAL A 1 286 ? -9.283 40.356 45.583 1.00 33.51 367 VAL A O 1
ATOM 2125 N N . ALA A 1 301 ? -14.559 29.472 57.335 1.00 32.16 382 ALA A N 1
ATOM 2126 C CA . ALA A 1 301 ? -15.034 28.085 57.358 1.00 32.26 382 ALA A CA 1
ATOM 2127 C C . ALA A 1 301 ? -15.321 27.451 55.975 1.00 35.24 382 ALA A C 1
ATOM 2128 O O . ALA A 1 301 ? -15.746 26.288 55.915 1.00 38.64 382 ALA A O 1
ATOM 2130 N N . LEU A 1 302 ? -15.044 28.173 54.877 1.00 34.25 383 LEU A N 1
ATOM 2131 C CA . LEU A 1 302 ? -15.295 27.681 53.506 1.00 33.61 383 LEU A CA 1
ATOM 2132 C C . LEU A 1 302 ? -14.374 26.575 53.038 1.00 35.91 383 LEU A C 1
ATOM 2133 O O . LEU A 1 302 ? -13.196 26.515 53.445 1.00 31.79 383 LEU A O 1
ATOM 2138 N N . SER A 1 303 ? -14.860 25.718 52.151 1.00 31.65 384 SER A N 1
ATOM 2139 C CA . SER A 1 303 ? -13.968 24.736 51.559 1.00 31.42 384 SER A CA 1
ATOM 2140 C C . SER A 1 303 ? -13.210 25.426 50.411 1.00 31.10 384 SER A C 1
ATOM 2141 O O . SER A 1 303 ? -13.556 26.549 50.000 1.00 28.71 384 SER A O 1
ATOM 2144 N N . PHE A 1 304 ? -12.139 24.800 49.940 1.00 29.05 385 PHE A N 1
ATOM 2145 C CA . PHE A 1 304 ? -11.346 25.501 48.936 1.00 31.78 385 PHE A CA 1
ATOM 2146 C C . PHE A 1 304 ? -12.117 25.699 47.620 1.00 31.72 385 PHE A C 1
ATOM 2147 O O . PHE A 1 304 ? -11.866 26.665 46.890 1.00 28.74 385 PHE A O 1
ATOM 2155 N N . ASP A 1 305 ? -13.076 24.814 47.341 1.00 33.18 386 ASP A N 1
ATOM 2156 C CA . ASP A 1 305 ? -13.897 24.956 46.131 1.00 32.08 386 ASP A CA 1
ATOM 2157 C C . ASP A 1 305 ? -14.712 26.238 46.102 1.00 29.50 386 ASP A C 1
ATOM 2158 O O . ASP A 1 305 ? -14.985 26.761 45.030 1.00 31.65 386 ASP A O 1
ATOM 2163 N N . ALA A 1 306 ? -15.055 26.780 47.272 1.00 28.04 387 ALA A N 1
ATOM 2164 C CA . ALA A 1 306 ? -15.732 28.060 47.318 1.00 26.58 387 ALA A CA 1
ATOM 2165 C C . ALA A 1 306 ? -14.806 29.255 47.376 1.00 26.61 387 ALA A C 1
ATOM 2166 O O . ALA A 1 306 ? -15.243 30.395 47.229 1.00 25.55 387 ALA A O 1
ATOM 2168 N N . ILE A 1 307 ? -13.507 29.004 47.605 1.00 27.39 388 ILE A N 1
ATOM 2169 C CA . ILE A 1 307 ? -12.494 30.070 47.628 1.00 25.71 388 ILE A CA 1
ATOM 2170 C C . ILE A 1 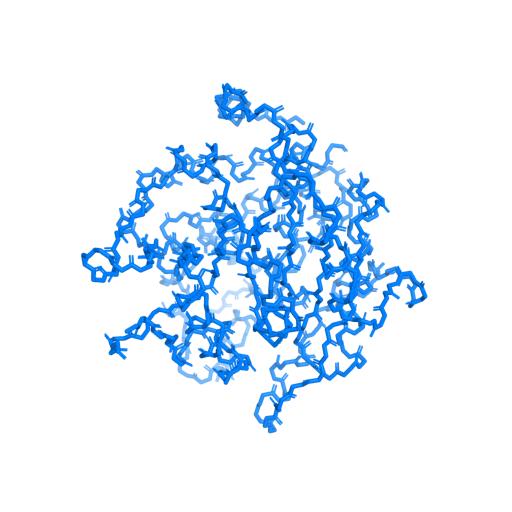307 ? -11.811 30.315 46.239 1.00 20.74 388 ILE A C 1
ATOM 2171 O O . ILE A 1 307 ? -11.634 31.479 45.820 1.00 24.17 388 ILE A O 1
ATOM 2176 N N . TRP A 1 308 ? -11.442 29.226 45.568 1.00 24.13 389 TRP A N 1
ATOM 2177 C CA . TRP A 1 308 ? -10.852 29.277 44.200 1.00 22.82 389 TRP A CA 1
ATOM 2178 C C . TRP A 1 308 ? -11.543 30.324 43.328 1.00 25.59 389 TRP A C 1
ATOM 2179 O O . TRP A 1 308 ? -10.882 31.252 42.815 1.00 23.93 389 TRP A O 1
ATOM 2190 N N . PRO A 1 309 ? -12.906 30.265 43.222 1.00 24.87 390 PRO A N 1
ATOM 2191 C CA . PRO A 1 309 ? -13.573 31.305 42.419 1.00 25.48 390 PRO A CA 1
ATOM 2192 C C . PRO A 1 309 ? -13.397 32.746 42.896 1.00 23.88 390 PRO A C 1
ATOM 2193 O O . PRO A 1 309 ? -13.513 33.703 42.133 1.00 29.34 390 PRO A O 1
ATOM 2197 N N . GLN A 1 310 ? -13.165 32.963 44.175 1.00 23.00 391 GLN A N 1
ATOM 2198 C CA . GLN A 1 310 ? -13.000 34.361 44.582 1.00 25.10 391 GLN A CA 1
ATOM 2199 C C . GLN A 1 310 ? -11.587 34.917 44.347 1.00 27.39 391 GLN A C 1
ATOM 2200 O O . GLN A 1 310 ? -11.331 36.153 44.425 1.00 26.32 391 GLN A O 1
ATOM 2206 N N . VAL A 1 311 ? -10.646 34.009 44.104 1.00 21.97 392 VAL A N 1
ATOM 2207 C CA . VAL A 1 311 ? -9.270 34.479 43.943 1.00 23.77 392 VAL A CA 1
ATOM 2208 C C . VAL A 1 311 ? -9.172 35.244 42.638 1.00 24.03 392 VAL A C 1
ATOM 2209 O O . VAL A 1 311 ? -9.728 34.793 41.623 1.00 23.32 392 VAL A O 1
ATOM 2213 N N . THR A 1 312 ? -8.510 36.396 42.696 1.00 20.07 393 THR A N 1
ATOM 2214 C CA . THR A 1 312 ? -8.222 37.257 41.538 1.00 27.64 393 THR A CA 1
ATOM 2215 C C . THR A 1 312 ? -6.712 37.567 41.255 1.00 22.87 393 THR A C 1
ATOM 2216 O O . THR A 1 312 ? -6.364 38.094 40.178 1.00 23.36 393 THR A O 1
ATOM 2220 N N . LYS A 1 313 ? -5.808 37.249 42.186 1.00 21.65 394 LYS A N 1
ATOM 2221 C CA . LYS A 1 313 ? -4.445 37.784 42.104 1.00 20.38 394 LYS A CA 1
ATOM 2222 C C . LYS A 1 313 ? -3.431 36.662 42.332 1.00 19.74 394 LYS A C 1
ATOM 2223 O O . LYS A 1 313 ? -3.272 36.225 43.479 1.00 22.55 394 LYS A O 1
ATOM 2229 N N . LEU A 1 314 ? -2.726 36.228 41.281 1.00 18.84 395 LEU A N 1
ATOM 2230 C CA . LEU A 1 314 ? -1.706 35.178 41.384 1.00 18.05 395 LEU A CA 1
ATOM 2231 C C . LEU A 1 314 ? -0.416 35.747 40.745 1.00 16.35 395 LEU A C 1
ATOM 2232 O O . LEU A 1 314 ? -0.422 36.169 39.562 1.00 17.06 395 LEU A O 1
ATOM 2237 N N . ASN A 1 315 ? 0.690 35.755 41.503 1.00 18.39 396 ASN A N 1
ATOM 2238 C CA . ASN A 1 315 ? 1.921 36.360 40.971 1.00 16.66 396 ASN A CA 1
ATOM 2239 C C . ASN A 1 315 ? 2.719 35.489 39.982 1.00 16.72 396 ASN A C 1
ATOM 2240 O O . ASN A 1 315 ? 2.818 34.253 40.191 1.00 18.78 396 ASN A O 1
ATOM 2245 N N . LEU A 1 316 ? 3.219 36.100 38.905 1.00 16.64 397 LEU A N 1
ATOM 2246 C CA . LEU A 1 316 ? 4.109 35.401 37.931 1.00 15.56 397 LEU A CA 1
ATOM 2247 C C . LEU A 1 316 ? 5.519 36.042 37.902 1.00 15.47 397 LEU A C 1
ATOM 2248 O O . LEU A 1 316 ? 5.910 36.757 36.963 1.00 17.71 397 LEU A O 1
ATOM 2253 N N . TYR A 1 317 ? 6.342 35.740 38.894 1.00 13.11 398 TYR A N 1
ATOM 2254 C CA . TYR A 1 317 ? 7.590 36.459 39.014 1.00 13.34 398 TYR A CA 1
ATOM 2255 C C . TYR A 1 317 ? 8.554 36.105 37.910 1.00 12.75 398 TYR A C 1
ATOM 2256 O O . TYR A 1 317 ? 9.159 36.954 37.291 1.00 12.68 398 TYR A O 1
ATOM 2265 N N . ASP A 1 318 ? 8.690 34.819 37.664 1.00 10.73 399 ASP A N 1
ATOM 2266 C CA . ASP A 1 318 ? 9.694 34.404 36.711 1.00 10.13 399 ASP A CA 1
ATOM 2267 C C . ASP A 1 318 ? 9.328 34.718 35.241 1.00 10.19 399 ASP A C 1
ATOM 2268 O O . ASP A 1 318 ? 10.211 35.108 34.444 1.00 11.28 399 ASP A O 1
ATOM 2273 N N . PRO A 1 319 ? 8.061 34.556 34.851 1.00 10.53 400 PRO A N 1
ATOM 2274 C CA . PRO A 1 319 ? 7.730 34.925 33.473 1.00 10.84 400 PRO A CA 1
ATOM 2275 C C . PRO A 1 319 ? 7.957 36.397 33.240 1.00 11.35 400 PRO A C 1
ATOM 2276 O O . PRO A 1 319 ? 8.438 36.751 32.165 1.00 11.51 400 PRO A O 1
ATOM 2280 N N . LEU A 1 320 ? 7.648 37.242 34.215 1.00 13.54 401 LEU A N 1
ATOM 2281 C CA . LEU A 1 320 ? 7.910 38.652 34.027 1.00 13.55 401 LEU A CA 1
ATOM 2282 C C . LEU A 1 320 ? 9.398 38.931 33.893 1.00 13.97 401 LEU A C 1
ATOM 2283 O O . LEU A 1 320 ? 9.796 39.859 33.193 1.00 14.79 401 LEU A O 1
ATOM 2288 N N . THR A 1 321 ? 10.231 38.182 34.604 1.00 12.47 402 THR A N 1
ATOM 2289 C CA . THR A 1 321 ? 11.697 38.360 34.508 1.00 11.56 402 THR A CA 1
ATOM 2290 C C . THR A 1 321 ? 12.171 38.088 33.085 1.00 12.25 402 THR A C 1
ATOM 2291 O O . THR A 1 321 ? 12.969 38.839 32.539 1.00 12.84 402 THR A O 1
ATOM 2295 N N . LEU A 1 322 ? 11.659 37.003 32.506 1.00 11.64 403 LEU A N 1
ATOM 2296 C CA . LEU A 1 322 ? 11.964 36.713 31.120 1.00 11.94 403 LEU A CA 1
ATOM 2297 C C . LEU A 1 322 ? 11.486 37.829 30.172 1.00 13.39 403 LEU A C 1
ATOM 2298 O O . LEU A 1 322 ? 12.278 38.250 29.275 1.00 13.61 403 LEU A O 1
ATOM 2303 N N . LEU A 1 323 ? 10.285 38.338 30.388 1.00 12.88 404 LEU A N 1
ATOM 2304 C CA . LEU A 1 323 ? 9.777 39.437 29.567 1.00 14.45 404 LEU A CA 1
ATOM 2305 C C . LEU A 1 323 ? 10.691 40.645 29.739 1.00 15.05 404 LEU A C 1
ATOM 2306 O O . LEU A 1 323 ? 10.973 41.375 28.771 1.00 17.69 404 LEU A O 1
ATOM 2311 N N . ALA A 1 324 ? 11.202 40.839 30.952 1.00 12.91 405 ALA A N 1
ATOM 2312 C CA . ALA A 1 324 ? 12.115 41.968 31.183 1.00 15.17 405 ALA A CA 1
ATOM 2313 C C . ALA A 1 324 ? 13.489 41.809 30.537 1.00 16.83 405 ALA A C 1
ATOM 2314 O O . ALA A 1 324 ? 14.213 42.816 30.368 1.00 19.60 405 ALA A O 1
ATOM 2316 N N . ALA A 1 325 ? 13.875 40.566 30.172 1.00 16.29 406 ALA A N 1
ATOM 2317 C CA . ALA A 1 325 ? 15.177 40.232 29.651 1.00 15.25 406 ALA A CA 1
ATOM 2318 C C . ALA A 1 325 ? 15.303 40.441 28.158 1.00 17.95 406 ALA A C 1
ATOM 2319 O O . ALA A 1 325 ? 16.437 40.456 27.648 1.00 19.66 406 ALA A O 1
ATOM 2321 N N . LEU A 1 326 ? 14.165 40.489 27.463 1.00 17.39 407 LEU A N 1
ATOM 2322 C CA . LEU A 1 326 ? 14.167 40.630 25.987 1.00 17.92 407 LEU A CA 1
ATOM 2323 C C . LEU A 1 326 ? 13.758 42.067 25.644 1.00 20.20 407 LEU A C 1
ATOM 2324 O O . LEU A 1 326 ? 12.732 42.562 26.134 1.00 20.97 407 LEU A O 1
ATOM 2329 N N . PRO A 1 327 ? 14.536 42.738 24.759 1.00 23.19 408 PRO A N 1
ATOM 2330 C CA . PRO A 1 327 ? 14.193 44.145 24.485 1.00 24.54 408 PRO A CA 1
ATOM 2331 C C . PRO A 1 327 ? 12.817 44.325 23.877 1.00 23.85 408 PRO A C 1
ATOM 2332 O O . PRO A 1 327 ? 12.101 45.272 24.202 1.00 24.58 408 PRO A O 1
ATOM 2336 N N . GLY A 1 328 ? 12.405 43.406 23.019 1.00 24.66 409 GLY A N 1
ATOM 2337 C CA . GLY A 1 328 ? 11.105 43.566 22.362 1.00 22.00 409 GLY A CA 1
ATOM 2338 C C . GLY A 1 328 ? 9.940 43.566 23.339 1.00 24.15 409 GLY A C 1
ATOM 2339 O O . GLY A 1 328 ? 8.999 44.381 23.268 1.00 26.58 409 GLY A O 1
ATOM 2340 N N . THR A 1 329 ? 9.991 42.640 24.282 1.00 19.82 410 THR A N 1
ATOM 2341 C CA . THR A 1 329 ? 8.926 42.593 25.261 1.00 21.02 410 THR A CA 1
ATOM 2342 C C . THR A 1 329 ? 9.118 43.681 26.336 1.00 22.30 410 THR A C 1
ATOM 2343 O O . THR A 1 329 ? 8.129 44.267 26.780 1.00 25.17 410 THR A O 1
ATOM 2347 N N . ALA A 1 330 ? 10.369 43.936 26.743 1.00 22.03 411 ALA A N 1
ATOM 2348 C CA . ALA A 1 330 ? 10.653 44.894 27.826 1.00 22.77 411 ALA A CA 1
ATOM 2349 C C . ALA A 1 330 ? 10.137 46.245 27.403 1.00 27.46 411 ALA A C 1
ATOM 2350 O O . ALA A 1 330 ? 9.497 46.938 28.188 1.00 26.02 411 ALA A O 1
ATOM 2352 N N . ARG A 1 331 ? 10.386 46.619 26.144 1.00 26.43 412 ARG A N 1
ATOM 2353 C CA . ARG A 1 331 ? 10.043 47.985 25.744 1.00 28.17 412 ARG A CA 1
ATOM 2354 C C . ARG A 1 331 ? 8.532 48.158 25.681 1.00 29.22 412 ARG A C 1
ATOM 2355 O O . ARG A 1 331 ? 8.009 49.258 25.805 1.00 32.75 412 ARG A O 1
ATOM 2363 N N . LEU A 1 332 ? 7.815 47.063 25.519 1.00 27.19 413 LEU A N 1
ATOM 2364 C CA . LEU A 1 332 ? 6.379 47.080 25.559 1.00 28.22 413 LEU A CA 1
ATOM 2365 C C . LEU A 1 332 ? 5.831 47.343 26.973 1.00 29.18 413 LEU A C 1
ATOM 2366 O O . LEU A 1 332 ? 4.787 47.989 27.128 1.00 29.05 413 LEU A O 1
ATOM 2371 N N . LEU A 1 333 ? 6.500 46.810 28.005 1.00 22.20 414 LEU A N 1
ATOM 2372 C CA . LEU A 1 333 ? 5.853 46.726 29.312 1.00 24.51 414 LEU A CA 1
ATOM 2373 C C . LEU A 1 333 ? 6.533 47.530 30.406 1.00 22.57 414 LEU A C 1
ATOM 2374 O O . LEU A 1 333 ? 5.876 47.884 31.398 1.00 25.22 414 LEU A O 1
ATOM 2379 N N . PHE A 1 334 ? 7.833 47.766 30.273 1.00 23.78 415 PHE A N 1
ATOM 2380 C CA . PHE A 1 334 ? 8.634 48.239 31.398 1.00 21.43 415 PHE A CA 1
ATOM 2381 C C . PHE A 1 334 ? 9.444 49.493 31.108 1.00 24.75 415 PHE A C 1
ATOM 2382 O O . PHE A 1 334 ? 9.845 49.779 29.981 1.00 23.70 415 PHE A O 1
ATOM 2390 N N . GLN A 1 335 ? 9.711 50.234 32.177 1.00 24.78 416 GLN A N 1
ATOM 2391 C CA . GLN A 1 335 ? 10.619 51.359 32.116 1.00 24.57 416 GLN A CA 1
ATOM 2392 C C . GLN A 1 335 ? 11.569 51.217 33.312 1.00 24.04 416 GLN A C 1
ATOM 2393 O O . GLN A 1 335 ? 11.344 51.850 34.356 1.00 23.88 416 GLN A O 1
ATOM 2399 N N . PRO A 1 336 ? 12.605 50.353 33.186 1.00 21.87 417 PRO A N 1
ATOM 2400 C CA . PRO A 1 336 ? 13.539 50.063 34.285 1.00 23.28 417 PRO A CA 1
ATOM 2401 C C . PRO A 1 336 ? 14.191 51.339 34.803 1.00 25.79 417 PRO A C 1
ATOM 2402 O O . PRO A 1 336 ? 14.434 52.281 34.041 1.00 25.41 417 PRO A O 1
ATOM 2406 N N . THR A 1 337 ? 14.467 51.378 36.101 1.00 24.05 418 THR A N 1
ATOM 2407 C CA . THR A 1 337 ? 15.114 52.552 36.709 1.00 24.53 418 THR A CA 1
ATOM 2408 C C . THR A 1 337 ? 16.607 52.306 36.938 1.00 26.03 418 THR A C 1
ATOM 2409 O O . THR A 1 337 ? 17.002 51.300 37.537 1.00 21.20 418 THR A O 1
ATOM 2413 N N . PRO A 1 338 ? 17.488 53.192 36.448 1.00 23.20 419 PRO A N 1
ATOM 2414 C CA . PRO A 1 338 ? 18.897 52.890 36.726 1.00 23.09 419 PRO A CA 1
ATOM 2415 C C . PRO A 1 338 ? 19.260 53.119 38.181 1.00 24.83 419 PRO A C 1
ATOM 2416 O O . PRO A 1 338 ? 18.755 54.089 38.782 1.00 27.93 419 PRO A O 1
ATOM 2420 N N . MET A 1 339 ? 20.092 52.226 38.728 1.00 22.31 420 MET A N 1
ATOM 2421 C CA . MET A 1 339 ? 20.507 52.262 40.142 1.00 25.53 420 MET A CA 1
ATOM 2422 C C . MET A 1 339 ? 22.010 52.430 40.361 1.00 29.19 420 MET A C 1
ATOM 2423 O O . MET A 1 339 ? 22.460 52.677 41.490 1.00 30.55 420 MET A O 1
ATOM 2428 N N . HIS A 1 340 ? 22.807 52.269 39.309 1.00 25.76 421 HIS A N 1
ATOM 2429 C CA . HIS A 1 340 ? 24.243 52.306 39.461 1.00 25.80 421 HIS A CA 1
ATOM 2430 C C . HIS A 1 340 ? 24.703 53.756 39.624 1.00 28.13 421 HIS A C 1
ATOM 2431 O O . HIS A 1 340 ? 23.926 54.689 39.343 1.00 30.20 421 HIS A O 1
ATOM 2438 N N . ARG A 1 341 ? 25.941 53.925 40.079 1.00 31.36 422 ARG A N 1
ATOM 2439 C CA . ARG A 1 341 ? 26.525 55.272 40.125 1.00 36.71 422 ARG A CA 1
ATOM 2440 C C . ARG A 1 341 ? 26.783 55.706 38.703 1.00 38.28 422 ARG A C 1
ATOM 2441 O O . ARG A 1 341 ? 27.266 54.900 37.883 1.00 31.97 422 ARG A O 1
ATOM 2449 N N . GLU A 1 342 ? 26.468 56.974 38.428 1.00 41.11 423 GLU A N 1
ATOM 2450 C CA . GLU A 1 342 ? 26.732 57.599 37.133 1.00 41.94 423 GLU A CA 1
ATOM 2451 C C . GLU A 1 342 ? 28.107 57.181 36.614 1.00 36.11 423 GLU A C 1
ATOM 2452 O O . GLU A 1 342 ? 29.118 57.334 37.308 1.00 38.73 423 GLU A O 1
ATOM 2458 N N . GLY A 1 343 ? 28.114 56.590 35.418 1.00 37.98 424 GLY A N 1
ATOM 2459 C CA . GLY A 1 343 ? 29.330 56.116 34.789 1.00 36.01 424 GLY A CA 1
ATOM 2460 C C . GLY A 1 343 ? 29.801 54.707 35.112 1.00 35.96 424 GLY A C 1
ATOM 2461 O O . GLY A 1 343 ? 30.798 54.241 34.527 1.00 38.41 424 GLY A O 1
ATOM 2462 N N . ALA A 1 344 ? 29.137 54.016 36.051 1.00 33.24 425 ALA A N 1
ATOM 2463 C CA . ALA A 1 344 ? 29.620 52.682 36.437 1.00 28.11 425 ALA A CA 1
ATOM 2464 C C . ALA A 1 344 ? 28.908 51.620 35.610 1.00 27.13 425 ALA A C 1
ATOM 2465 O O . ALA A 1 344 ? 28.045 51.959 34.795 1.00 28.91 425 ALA A O 1
ATOM 2467 N N . SER A 1 345 ? 29.272 50.354 35.816 1.00 26.83 426 SER A N 1
ATOM 2468 C CA . SER A 1 345 ? 28.547 49.249 35.177 1.00 22.93 426 SER A CA 1
ATOM 2469 C C . SER A 1 345 ? 27.051 49.302 35.466 1.00 24.09 426 SER A C 1
ATOM 2470 O O . SER A 1 345 ? 26.622 49.479 36.609 1.00 22.83 426 SER A O 1
ATOM 2473 N N . PRO A 1 346 ? 26.229 49.178 34.408 1.00 21.03 427 PRO A N 1
ATOM 2474 C CA . PRO A 1 346 ? 24.810 49.453 34.588 1.00 22.30 427 PRO A CA 1
ATOM 2475 C C . PRO A 1 346 ? 24.099 48.419 35.431 1.00 20.05 427 PRO A C 1
ATOM 2476 O O . PRO A 1 346 ? 24.317 47.228 35.252 1.00 20.01 427 PRO A O 1
ATOM 2480 N N . VAL A 1 347 ? 23.242 48.917 36.304 1.00 19.44 428 VAL A N 1
ATOM 2481 C CA . VAL A 1 347 ? 22.363 48.088 37.116 1.00 21.09 428 VAL A CA 1
ATOM 2482 C C . VAL A 1 347 ? 20.956 48.673 37.125 1.00 22.69 428 VAL A C 1
ATOM 2483 O O . VAL A 1 347 ? 20.725 49.746 37.635 1.00 24.90 428 VAL A O 1
ATOM 2487 N N . GLU A 1 348 ? 19.977 47.990 36.542 1.00 17.89 429 GLU A N 1
ATOM 2488 C CA . GLU A 1 348 ? 18.652 48.541 36.479 1.00 19.97 429 GLU A CA 1
ATOM 2489 C C . GLU A 1 348 ? 17.678 47.837 37.388 1.00 21.09 429 GLU A C 1
ATOM 2490 O O . GLU A 1 348 ? 17.781 46.610 37.590 1.00 19.47 429 GLU A O 1
ATOM 2496 N N . HIS A 1 349 ? 16.703 48.590 37.899 1.00 20.17 430 HIS A N 1
ATOM 2497 C CA . HIS A 1 349 ? 15.728 48.037 38.804 1.00 19.35 430 HIS A CA 1
ATOM 2498 C C . HIS A 1 349 ? 14.354 48.006 38.176 1.00 21.22 430 HIS A C 1
ATOM 2499 O O . HIS A 1 349 ? 13.883 49.006 37.574 1.00 21.06 430 HIS A O 1
ATOM 2506 N N . VAL A 1 350 ? 13.681 46.856 38.264 1.00 18.17 431 VAL A N 1
ATOM 2507 C CA . VAL A 1 350 ? 12.270 46.808 37.884 1.00 17.77 431 VAL A CA 1
ATOM 2508 C C . VAL A 1 350 ? 11.375 46.400 39.061 1.00 21.74 431 VAL A C 1
ATOM 2509 O O . VAL A 1 350 ? 11.287 45.199 39.398 1.00 20.07 431 VAL A O 1
ATOM 2513 N N . GLY A 1 351 ? 10.723 47.393 39.677 1.00 19.20 432 GLY A N 1
ATOM 2514 C CA . GLY A 1 351 ? 9.734 47.177 40.715 1.00 20.72 432 GLY A CA 1
ATOM 2515 C C . GLY A 1 351 ? 8.344 47.626 40.305 1.00 21.04 432 GLY A C 1
ATOM 2516 O O . GLY A 1 351 ? 8.006 47.616 39.119 1.00 18.89 432 GLY A O 1
ATOM 2517 N N . HIS A 1 352 ? 7.499 48.008 41.262 1.00 21.12 433 HIS A N 1
ATOM 2518 C CA . HIS A 1 352 ? 6.098 48.259 40.900 1.00 22.30 433 HIS A CA 1
ATOM 2519 C C . HIS A 1 352 ? 5.957 49.469 39.947 1.00 24.07 433 HIS A C 1
ATOM 2520 O O . HIS A 1 352 ? 5.188 49.428 38.977 1.00 22.57 433 HIS A O 1
ATOM 2527 N N . ALA A 1 353 ? 6.739 50.515 40.195 1.00 23.28 434 ALA A N 1
ATOM 2528 C CA . ALA A 1 353 ? 6.595 51.774 39.415 1.00 24.41 434 ALA A CA 1
ATOM 2529 C C . ALA A 1 353 ? 7.049 51.581 37.967 1.00 23.94 434 ALA A C 1
ATOM 2530 O O . ALA A 1 353 ? 6.580 52.231 37.019 1.00 26.49 434 ALA A O 1
ATOM 2532 N N . GLU A 1 354 ? 7.946 50.637 37.813 1.00 19.55 435 GLU A N 1
ATOM 2533 C CA . GLU A 1 354 ? 8.589 50.370 36.536 1.00 20.33 435 GLU A CA 1
ATOM 2534 C C . GLU A 1 354 ? 7.765 49.443 35.643 1.00 22.28 435 GLU A C 1
ATOM 2535 O O . GLU A 1 354 ? 8.084 49.307 34.473 1.00 20.80 435 GLU A O 1
ATOM 2541 N N . VAL A 1 355 ? 6.771 48.754 36.181 1.00 21.27 436 VAL A N 1
ATOM 2542 C CA . VAL A 1 355 ? 5.812 48.051 35.344 1.00 21.53 436 VAL A CA 1
ATOM 2543 C C . VAL A 1 355 ? 4.752 49.052 34.904 1.00 22.55 436 VAL A C 1
ATOM 2544 O O . VAL A 1 355 ? 3.799 49.286 35.619 1.00 23.18 436 VAL A O 1
ATOM 2548 N N . VAL A 1 356 ? 4.941 49.630 33.720 1.00 22.72 437 VAL A N 1
ATOM 2549 C CA . VAL A 1 356 ? 4.098 50.756 33.288 1.00 25.21 437 VAL A CA 1
ATOM 2550 C C . VAL A 1 356 ? 2.813 50.332 32.560 1.00 29.79 437 VAL A C 1
ATOM 2551 O O . VAL A 1 356 ? 1.815 51.097 32.502 1.00 29.25 437 VAL A O 1
ATOM 2555 N N . ARG A 1 357 ? 2.805 49.103 32.051 1.00 26.28 438 ARG A N 1
ATOM 2556 C CA . ARG A 1 357 ? 1.619 48.557 31.402 1.00 26.69 438 ARG A CA 1
ATOM 2557 C C . ARG A 1 357 ? 1.170 47.206 31.966 1.00 25.64 438 ARG A C 1
ATOM 2558 O O . ARG A 1 357 ? 1.223 46.195 31.262 1.00 24.13 438 ARG A O 1
ATOM 2566 N N . PRO A 1 358 ? 0.663 47.184 33.218 1.00 25.64 439 PRO A N 1
ATOM 2567 C CA . PRO A 1 358 ? 0.340 45.896 33.830 1.00 26.33 439 PRO A CA 1
ATOM 2568 C C . PRO A 1 358 ? -0.810 45.134 33.196 1.00 26.15 439 PRO A C 1
ATOM 2569 O O . PRO A 1 358 ? -0.759 43.894 33.227 1.00 26.14 439 PRO A O 1
ATOM 2573 N N . GLU A 1 359 ? -1.843 45.799 32.660 1.00 27.54 440 GLU A N 1
ATOM 2574 C CA . GLU A 1 359 ? -2.942 45.003 32.070 1.00 26.86 440 GLU A CA 1
ATOM 2575 C C . GLU A 1 359 ? -2.461 44.410 30.750 1.00 25.61 440 GLU A C 1
ATOM 2576 O O . GLU A 1 359 ? -2.839 43.294 30.389 1.00 25.91 440 GLU A O 1
ATOM 2582 N N . LYS A 1 360 ? -1.581 45.135 30.060 1.00 23.87 441 LYS A N 1
ATOM 2583 C CA . LYS A 1 360 ? -0.974 44.585 28.860 1.00 23.17 441 LYS A CA 1
ATOM 2584 C C . LYS A 1 360 ? -0.008 43.418 29.192 1.00 21.49 441 LYS A C 1
ATOM 2585 O O . LYS A 1 360 ? 0.047 42.448 28.462 1.00 20.56 441 LYS A O 1
ATOM 2591 N N . ALA A 1 361 ? 0.758 43.557 30.264 1.00 23.40 442 ALA A N 1
ATOM 2592 C CA . ALA A 1 361 ? 1.591 42.435 30.723 1.00 20.17 442 ALA A CA 1
ATOM 2593 C C . ALA A 1 361 ? 0.743 41.202 31.013 1.00 21.15 442 ALA A C 1
ATOM 2594 O O . ALA A 1 361 ? 1.098 40.062 30.624 1.00 17.25 442 ALA A O 1
ATOM 2596 N N . ARG A 1 362 ? -0.378 41.381 31.718 1.00 19.13 443 ARG A N 1
ATOM 2597 C CA . ARG A 1 362 ? -1.296 40.262 31.967 1.00 20.48 443 ARG A CA 1
ATOM 2598 C C . ARG A 1 362 ? -1.794 39.613 30.667 1.00 19.59 443 ARG A C 1
ATOM 2599 O O . ARG A 1 362 ? -1.808 38.382 30.535 1.00 20.97 443 ARG A O 1
ATOM 2607 N N . LEU A 1 363 ? -2.200 40.454 29.701 1.00 21.59 444 LEU A N 1
ATOM 2608 C CA . LEU A 1 363 ? -2.788 39.986 28.454 1.00 22.08 444 LEU A CA 1
ATOM 2609 C C . LEU A 1 363 ? -1.715 39.296 27.580 1.00 18.67 444 LEU A C 1
ATOM 2610 O O . LEU A 1 363 ? -1.928 38.221 27.008 1.00 19.11 444 LEU A O 1
ATOM 2615 N N . LEU A 1 364 ? -0.535 39.886 27.533 1.00 18.40 445 LEU A N 1
ATOM 2616 C CA . LEU A 1 364 ? 0.603 39.259 26.834 1.00 20.10 445 LEU A CA 1
ATOM 2617 C C . LEU A 1 364 ? 1.047 37.916 27.434 1.00 18.38 445 LEU A C 1
ATOM 2618 O O . LEU A 1 364 ? 1.301 36.939 26.684 1.00 18.27 445 LEU A O 1
ATOM 2623 N N . LEU A 1 365 ? 1.121 37.832 28.764 1.00 17.80 446 LEU A N 1
ATOM 2624 C CA . LEU A 1 365 ? 1.413 36.528 29.392 1.00 16.76 446 LEU A CA 1
ATOM 2625 C C . LEU A 1 365 ? 0.365 35.503 28.983 1.00 16.18 446 LEU A C 1
ATOM 2626 O O . LEU A 1 365 ? 0.731 34.388 28.586 1.00 17.30 446 LEU A O 1
ATOM 2631 N N . SER A 1 366 ? -0.938 35.844 29.024 1.00 18.64 447 SER A N 1
ATOM 2632 C CA . SER A 1 366 ? -1.977 34.885 28.611 1.00 16.26 447 SER A CA 1
ATOM 2633 C C . SER A 1 366 ? -1.837 34.511 27.118 1.00 17.61 447 SER A C 1
ATOM 2634 O O . SER A 1 366 ? -1.919 33.326 26.760 1.00 16.76 447 SER A O 1
ATOM 2637 N N . ALA A 1 367 ? -1.638 35.518 26.262 1.00 16.88 448 ALA A N 1
ATOM 2638 C CA . ALA A 1 367 ? -1.450 35.253 24.818 1.00 18.36 448 ALA A CA 1
ATOM 2639 C C . ALA A 1 367 ? -0.290 34.306 24.537 1.00 15.75 448 ALA A C 1
ATOM 2640 O O . ALA A 1 367 ? -0.448 33.322 23.791 1.00 16.68 448 ALA A O 1
ATOM 2642 N N . LEU A 1 368 ? 0.868 34.574 25.157 1.00 14.96 449 LEU A N 1
ATOM 2643 C CA . LEU A 1 368 ? 2.019 33.738 24.908 1.00 15.36 449 LEU A CA 1
ATOM 2644 C C . LEU A 1 368 ? 1.799 32.307 25.414 1.00 13.96 449 LEU A C 1
ATOM 2645 O O . LEU A 1 368 ? 2.146 31.364 24.713 1.00 14.33 449 LEU A O 1
ATOM 2650 N N . ALA A 1 369 ? 1.252 32.144 26.627 1.00 13.85 450 ALA A N 1
ATOM 2651 C CA . ALA A 1 369 ? 1.098 30.788 27.144 1.00 14.11 450 ALA A CA 1
ATOM 2652 C C . ALA A 1 369 ? 0.082 29.991 26.312 1.00 14.62 450 ALA A C 1
ATOM 2653 O O . ALA A 1 369 ? 0.318 28.813 25.958 1.00 14.89 450 ALA A O 1
ATOM 2655 N N . LYS A 1 370 ? -1.018 30.632 25.923 1.00 16.96 451 LYS A N 1
ATOM 2656 C CA . LYS A 1 370 ? -2.002 29.878 25.115 1.00 16.76 451 LYS A CA 1
ATOM 2657 C C . LYS A 1 370 ? -1.469 29.509 23.743 1.00 15.81 451 LYS A C 1
ATOM 2658 O O . LYS A 1 370 ? -1.706 28.373 23.258 1.00 18.33 451 LYS A O 1
ATOM 2664 N N . ALA A 1 371 ? -0.741 30.428 23.099 1.00 14.76 452 ALA A N 1
ATOM 2665 C CA . ALA A 1 371 ? -0.184 30.134 21.770 1.00 16.64 452 ALA A CA 1
ATOM 2666 C C . ALA A 1 371 ? 0.848 28.996 21.849 1.00 18.29 452 ALA A C 1
ATOM 2667 O O . ALA A 1 371 ? 0.927 28.134 20.955 1.00 19.95 452 ALA A O 1
ATOM 2669 N N . ALA A 1 372 ? 1.597 28.958 22.960 1.00 14.88 453 ALA A N 1
ATOM 2670 C CA . ALA A 1 372 ? 2.670 27.999 23.141 1.00 16.05 453 ALA A CA 1
ATOM 2671 C C . ALA A 1 372 ? 2.100 26.581 23.253 1.00 18.41 453 ALA A C 1
ATOM 2672 O O . ALA A 1 372 ? 2.802 25.603 22.941 1.00 18.36 453 ALA A O 1
ATOM 2674 N N . LEU A 1 373 ? 0.861 26.468 23.732 1.00 17.48 454 LEU A N 1
ATOM 2675 C CA . LEU A 1 373 ? 0.285 25.160 24.040 1.00 18.42 454 LEU A CA 1
ATOM 2676 C C . LEU A 1 373 ? -0.655 24.638 22.953 1.00 22.10 454 LEU A C 1
ATOM 2677 O O . LEU A 1 373 ? -1.363 23.675 23.190 1.00 24.63 454 LEU A O 1
ATOM 2682 N N . VAL A 1 374 ? -0.563 25.217 21.751 1.00 23.88 455 VAL A N 1
ATOM 2683 C CA . VAL A 1 374 ? -1.349 24.749 20.608 1.00 25.08 455 VAL A CA 1
ATOM 2684 C C . VAL A 1 374 ? -1.057 23.314 20.230 1.00 28.14 455 VAL A C 1
ATOM 2685 O O . VAL A 1 374 ? 0.088 22.868 20.387 1.00 30.68 455 VAL A O 1
#